Protein AF-A0A8I6YP40-F1 (afdb_monomer)

Nearest PDB structures (foldseek):
  6nrd-assembly1_4  TM=3.279E-01  e=6.387E+00  Homo sapiens
  6nr8-assembly1_4  TM=2.704E-01  e=5.628E+00  Homo sapiens

Foldseek 3Di:
DDDDDDDDPVVVVVVVVVVVVVVVVVVVVLVVVQVVQVVCCVPPVDQDWDWADDPDDDIRTDGVVHNVQSCCVVPPPDDPDDQHNVNSNVVSVVVVVVVVVVVVVVVVVVVLLVVLVVQLVVQCVVVVHPDSLPRDPVSHDPSSVVVSVVVVVVVVVVVVVVVVVVVVVPDDPPDD

Organism: Hordeum vulgare subsp. vulgare (NCBI:txid112509)

Mean predicted aligned error: 12.98 Å

pLDDT: mean 82.66, std 13.11, range [35.47, 97.69]

Sequence (176 aa):
MATARGTGPGRQDEDIRQSRLLTRRINYRRDKLLHDAWEVSELFAPHLAILAFPAAGNPVLFGSPTLHSVLRSFLAGADDGTETAAEAAARVAAMRREAGWFEALVSQEQARLHAVACKVKAAQEEQGREHWWEVDVDALGEAELPEFATALDALRADVLRRLAMLAEARKPPRRQ

Secondary structure (DSSP, 8-state):
--------HHHHHHHHHHHHHHHHHHHHHHHHHHHHHHHHHHHH---EEEEE--SSSPPEEEEETTHHHHHHHHHS---TTS--HHHHHHHHHHHHHHHHHHHHHHHHHHHHHHHHHHHHHHHHHHTT-SSGGGS-GGGS-TTTHHHHHHHHHHHHHHHHHHHHHHHHHTSPP---

Radius of gyration: 30.87 Å; Cα contacts (8 Å, |Δi|>4): 101; chains: 1; bounding box: 89×56×71 Å

Solvent-accessible surface area (backbone atoms only — not comparable to full-atom values): 10256 Å² total; per-residue (Å²): 138,85,81,80,81,73,86,57,74,68,59,58,55,48,52,53,50,51,52,53,52,52,53,53,50,51,51,54,51,49,56,49,50,53,49,54,50,48,53,49,36,71,76,65,67,45,77,40,67,46,80,44,76,54,98,72,75,74,68,47,80,43,32,32,67,34,41,66,28,32,51,41,62,72,72,39,79,86,60,94,88,62,77,40,40,66,55,46,35,53,53,51,54,49,52,52,51,54,50,50,50,52,50,50,53,52,50,52,50,50,52,52,53,48,52,43,51,51,50,47,49,50,46,12,62,76,68,71,45,95,43,70,89,70,44,63,68,88,77,48,54,84,85,38,47,66,58,52,51,52,52,51,52,50,51,51,52,52,52,52,54,52,52,51,52,54,54,58,72,67,53,74,82,80,84,126

Structure (mmCIF, N/CA/C/O backbone):
data_AF-A0A8I6YP40-F1
#
_entry.id   AF-A0A8I6YP40-F1
#
loop_
_atom_site.group_PDB
_atom_site.id
_atom_site.type_symbol
_atom_site.label_atom_id
_atom_site.label_alt_id
_atom_site.label_comp_id
_atom_site.label_asym_id
_atom_site.label_entity_id
_atom_site.label_seq_id
_atom_site.pdbx_PDB_ins_code
_atom_site.Cartn_x
_atom_site.Cartn_y
_atom_site.Cartn_z
_atom_site.occupancy
_atom_site.B_iso_or_equiv
_atom_site.auth_seq_id
_atom_site.auth_comp_id
_atom_site.auth_asym_id
_atom_site.auth_atom_id
_atom_site.pdbx_PDB_model_num
ATOM 1 N N . MET A 1 1 ? 66.412 -29.262 -12.616 1.00 35.47 1 MET A N 1
ATOM 2 C CA . MET A 1 1 ? 65.138 -29.319 -11.869 1.00 35.47 1 MET A CA 1
ATOM 3 C C . MET A 1 1 ? 64.675 -27.898 -11.594 1.00 35.47 1 MET A C 1
ATOM 5 O O . MET A 1 1 ? 65.261 -27.238 -10.749 1.00 35.47 1 MET A O 1
ATOM 9 N N . ALA A 1 2 ? 63.710 -27.398 -12.367 1.00 39.16 2 ALA A N 1
ATOM 10 C CA . ALA A 1 2 ? 63.139 -26.065 -12.186 1.00 39.16 2 ALA A CA 1
ATOM 11 C C . ALA A 1 2 ? 61.909 -26.182 -11.278 1.00 39.16 2 ALA A C 1
ATOM 13 O O . ALA A 1 2 ? 60.929 -26.824 -11.648 1.00 39.16 2 ALA A O 1
ATOM 14 N N . THR A 1 3 ? 61.977 -25.623 -10.072 1.00 40.59 3 THR A N 1
ATOM 15 C CA . THR A 1 3 ? 60.846 -25.592 -9.145 1.00 40.59 3 THR A CA 1
ATOM 16 C C . THR A 1 3 ? 59.873 -24.493 -9.562 1.00 40.59 3 THR A C 1
ATOM 18 O O . THR A 1 3 ? 60.234 -23.326 -9.729 1.00 40.59 3 THR A O 1
ATOM 21 N N . ALA A 1 4 ? 58.621 -24.898 -9.771 1.00 49.91 4 ALA A N 1
ATOM 22 C CA . ALA A 1 4 ? 57.507 -24.016 -10.069 1.00 49.91 4 ALA A CA 1
ATOM 23 C C . ALA A 1 4 ? 57.326 -23.002 -8.928 1.00 49.91 4 ALA A C 1
ATOM 25 O O . ALA A 1 4 ? 57.117 -23.379 -7.774 1.00 49.91 4 ALA A O 1
ATOM 26 N N . ARG A 1 5 ? 57.401 -21.705 -9.250 1.00 46.81 5 ARG A N 1
ATOM 27 C CA . ARG A 1 5 ? 56.987 -20.636 -8.334 1.00 46.81 5 ARG A CA 1
ATOM 28 C C . ARG A 1 5 ? 55.473 -20.718 -8.182 1.00 46.81 5 ARG A C 1
ATOM 30 O O . ARG A 1 5 ? 54.743 -20.334 -9.091 1.00 46.81 5 ARG A O 1
ATOM 37 N N . GLY A 1 6 ? 55.021 -21.240 -7.046 1.00 49.25 6 GLY A N 1
ATOM 38 C CA . GLY A 1 6 ? 53.614 -21.232 -6.670 1.00 49.25 6 GLY A CA 1
ATOM 39 C C . GLY A 1 6 ? 53.075 -19.802 -6.641 1.00 49.25 6 GLY A C 1
ATOM 40 O O . GLY A 1 6 ? 53.652 -18.916 -6.009 1.00 49.25 6 GLY A O 1
ATOM 41 N N . THR A 1 7 ? 51.970 -19.578 -7.344 1.00 55.41 7 THR A N 1
ATOM 42 C CA . THR A 1 7 ? 51.108 -18.406 -7.185 1.00 55.41 7 THR A CA 1
ATOM 43 C C . THR A 1 7 ? 50.660 -18.320 -5.729 1.00 55.41 7 THR A C 1
ATOM 45 O O . THR A 1 7 ? 49.934 -19.188 -5.252 1.00 55.41 7 THR A O 1
ATOM 48 N N . GLY A 1 8 ? 51.147 -17.308 -5.010 1.00 51.75 8 GLY A N 1
ATOM 49 C CA . GLY A 1 8 ? 50.865 -17.134 -3.588 1.00 51.75 8 GLY A CA 1
ATOM 50 C C . GLY A 1 8 ? 49.395 -16.770 -3.300 1.00 51.75 8 GLY A C 1
ATOM 51 O O . GLY A 1 8 ? 48.765 -16.113 -4.134 1.00 51.75 8 GLY A O 1
ATOM 52 N N . PRO A 1 9 ? 48.873 -17.113 -2.104 1.00 58.81 9 PRO A N 1
ATOM 53 C CA . PRO A 1 9 ? 47.491 -16.841 -1.677 1.00 58.81 9 PRO A CA 1
ATOM 54 C C . PRO A 1 9 ? 47.059 -15.372 -1.818 1.00 58.81 9 PRO A C 1
ATOM 56 O O . PRO A 1 9 ? 45.920 -15.082 -2.168 1.00 58.81 9 PRO A O 1
ATOM 59 N N . GLY A 1 10 ? 47.992 -14.430 -1.631 1.00 60.75 10 GLY A N 1
ATOM 60 C CA . GLY A 1 10 ? 47.699 -12.994 -1.670 1.00 60.75 10 GLY A CA 1
ATOM 61 C C . GLY A 1 10 ? 47.242 -12.460 -3.032 1.00 60.75 10 GLY A C 1
ATOM 62 O O . GLY A 1 10 ? 46.496 -11.487 -3.071 1.00 60.75 10 GLY A O 1
ATOM 63 N N . ARG A 1 11 ? 47.626 -13.103 -4.146 1.00 61.78 11 ARG A N 1
ATOM 64 C CA . ARG A 1 11 ? 47.222 -12.661 -5.494 1.00 61.78 11 ARG A CA 1
ATOM 65 C C . ARG A 1 11 ? 45.761 -13.005 -5.792 1.00 61.78 11 ARG A C 1
ATOM 67 O O . ARG A 1 11 ? 45.049 -12.190 -6.361 1.00 61.78 11 ARG A O 1
ATOM 74 N N . GLN A 1 12 ? 45.303 -14.174 -5.340 1.00 64.44 12 GLN A N 1
ATOM 75 C CA . GLN A 1 12 ? 43.903 -14.584 -5.484 1.00 64.44 12 GLN A CA 1
ATOM 76 C C . GLN A 1 12 ? 42.971 -13.721 -4.626 1.00 64.44 12 GLN A C 1
ATOM 78 O O . GLN A 1 12 ? 41.921 -13.299 -5.104 1.00 64.44 12 GLN A O 1
ATOM 83 N N . ASP A 1 13 ? 43.368 -13.384 -3.396 1.00 70.19 13 ASP A N 1
ATOM 84 C CA . ASP A 1 13 ? 42.577 -12.497 -2.534 1.00 70.19 13 ASP A CA 1
ATOM 85 C C . ASP A 1 13 ? 42.445 -11.079 -3.108 1.00 70.19 13 ASP A C 1
ATOM 87 O O . ASP A 1 13 ? 41.409 -10.427 -2.952 1.00 70.19 13 ASP A O 1
ATOM 91 N N . GLU A 1 14 ? 43.482 -10.588 -3.784 1.00 72.38 14 GLU A N 1
ATOM 92 C CA . GLU A 1 14 ? 43.476 -9.277 -4.425 1.00 72.38 14 GLU A CA 1
ATOM 93 C C . GLU A 1 14 ? 42.611 -9.255 -5.689 1.00 72.38 14 GLU A C 1
ATOM 95 O O . GLU A 1 14 ? 41.791 -8.347 -5.834 1.00 72.38 14 GLU A O 1
ATOM 100 N N . ASP A 1 15 ? 42.675 -10.299 -6.518 1.00 76.31 15 ASP A N 1
ATOM 101 C CA . ASP A 1 15 ? 41.792 -10.471 -7.678 1.00 76.31 15 ASP A CA 1
ATOM 102 C C . ASP A 1 15 ? 40.314 -10.593 -7.250 1.00 76.31 15 ASP A C 1
ATOM 104 O O . ASP A 1 15 ? 39.427 -9.973 -7.847 1.00 76.31 15 ASP A O 1
ATOM 108 N N . ILE A 1 16 ? 40.025 -11.313 -6.156 1.00 73.88 16 ILE A N 1
ATOM 109 C CA . ILE A 1 16 ? 38.671 -11.412 -5.580 1.00 73.88 16 ILE A CA 1
ATOM 110 C C . ILE A 1 16 ? 38.190 -10.041 -5.085 1.00 73.88 16 ILE A C 1
ATOM 112 O O . ILE A 1 16 ? 37.035 -9.663 -5.320 1.00 73.88 16 ILE A O 1
ATOM 116 N N . ARG A 1 17 ? 39.053 -9.267 -4.413 1.00 76.88 17 ARG A N 1
ATOM 117 C CA . ARG A 1 17 ? 38.723 -7.898 -3.984 1.00 76.88 17 ARG A CA 1
ATOM 118 C C . ARG A 1 17 ? 38.462 -6.984 -5.182 1.00 76.88 17 ARG A C 1
ATOM 120 O O . ARG A 1 17 ? 37.443 -6.293 -5.190 1.00 76.88 17 ARG A O 1
ATOM 127 N N . GLN A 1 18 ? 39.316 -7.010 -6.203 1.00 79.50 18 GLN A N 1
ATOM 128 C CA . GLN A 1 18 ? 39.166 -6.193 -7.411 1.00 79.50 18 GLN A CA 1
ATOM 129 C C . GLN A 1 18 ? 37.889 -6.539 -8.191 1.00 79.50 18 GLN A C 1
ATOM 131 O O . GLN A 1 18 ? 37.141 -5.635 -8.566 1.00 79.50 18 GLN A O 1
ATOM 136 N N . SER A 1 19 ? 37.569 -7.827 -8.341 1.00 78.75 19 SER A N 1
ATOM 137 C CA . SER A 1 19 ? 36.313 -8.296 -8.944 1.00 78.75 19 SER A CA 1
ATOM 138 C C . SER A 1 19 ? 35.079 -7.776 -8.193 1.00 78.75 19 SER A C 1
ATOM 140 O O . SER A 1 19 ? 34.136 -7.251 -8.797 1.00 78.75 19 SER A O 1
ATOM 142 N N . ARG A 1 20 ? 35.097 -7.828 -6.853 1.00 80.94 20 ARG A N 1
ATOM 143 C CA . ARG A 1 20 ? 34.002 -7.302 -6.019 1.00 80.94 20 ARG A CA 1
ATOM 144 C C . ARG A 1 20 ? 33.838 -5.790 -6.171 1.00 80.94 20 ARG A C 1
ATOM 146 O O . ARG A 1 20 ? 32.706 -5.310 -6.240 1.00 80.94 20 ARG A O 1
ATOM 153 N N . LEU A 1 21 ? 34.937 -5.038 -6.239 1.00 84.62 21 LEU A N 1
ATOM 154 C CA . LEU A 1 21 ? 34.907 -3.586 -6.449 1.00 84.62 21 LEU A CA 1
ATOM 155 C C . LEU A 1 21 ? 34.365 -3.221 -7.837 1.00 84.62 21 LEU A C 1
ATOM 157 O O . LEU A 1 21 ? 33.527 -2.324 -7.950 1.00 84.62 21 LEU A O 1
ATOM 161 N N . LEU A 1 22 ? 34.781 -3.946 -8.877 1.00 80.69 22 LEU A N 1
ATOM 162 C CA . LEU A 1 22 ? 34.286 -3.765 -10.241 1.00 80.69 22 LEU A CA 1
ATOM 163 C C . LEU A 1 22 ? 32.782 -4.054 -10.332 1.00 80.69 22 LEU A C 1
ATOM 165 O O . LEU A 1 22 ? 32.033 -3.238 -10.865 1.00 80.69 22 LEU A O 1
ATOM 169 N N . THR A 1 23 ? 32.322 -5.141 -9.709 1.00 80.75 23 THR A N 1
ATOM 170 C CA . THR A 1 23 ? 30.895 -5.497 -9.636 1.00 80.75 23 THR A CA 1
ATOM 171 C C . THR A 1 23 ? 30.076 -4.412 -8.932 1.00 80.75 23 THR A C 1
ATOM 173 O O . THR A 1 23 ? 29.044 -3.979 -9.443 1.00 80.75 23 THR A O 1
ATOM 176 N N . ARG A 1 24 ? 30.552 -3.899 -7.785 1.00 84.38 24 ARG A N 1
ATOM 177 C CA . ARG A 1 24 ? 29.885 -2.791 -7.075 1.00 84.38 24 ARG A CA 1
ATOM 178 C C . ARG A 1 24 ? 29.786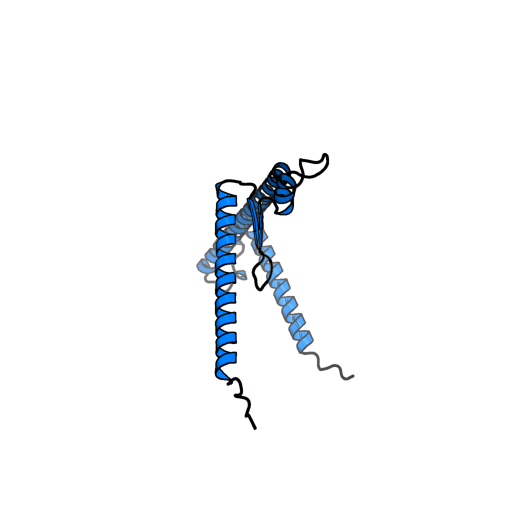 -1.537 -7.937 1.00 84.3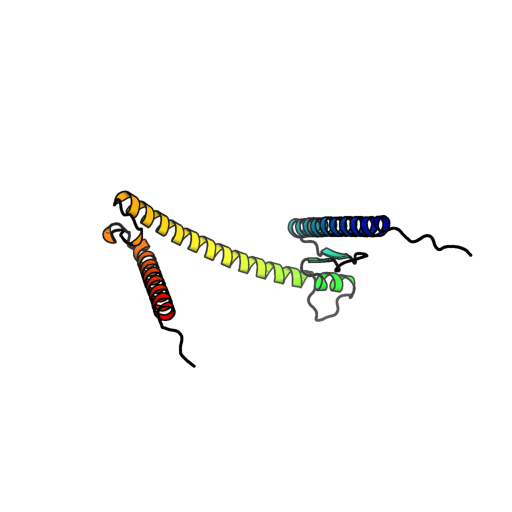8 24 ARG A C 1
ATOM 180 O O . ARG A 1 24 ? 28.742 -0.892 -7.954 1.00 84.38 24 ARG A O 1
ATOM 187 N N . ARG A 1 25 ? 30.853 -1.200 -8.666 1.00 85.75 25 ARG A N 1
ATOM 188 C CA . ARG A 1 25 ? 30.875 -0.026 -9.545 1.00 85.75 25 ARG A CA 1
ATOM 189 C C . ARG A 1 25 ? 29.905 -0.174 -10.716 1.00 85.75 25 ARG A C 1
ATOM 191 O O . ARG A 1 25 ? 29.219 0.794 -11.036 1.00 85.75 25 ARG A O 1
ATOM 198 N N . ILE A 1 26 ? 29.827 -1.358 -11.325 1.00 82.75 26 ILE A N 1
ATOM 199 C CA . ILE A 1 26 ? 28.859 -1.658 -12.390 1.00 82.75 26 ILE A CA 1
ATOM 200 C C . ILE A 1 26 ? 27.433 -1.486 -11.868 1.00 82.75 26 ILE A C 1
ATOM 202 O O . ILE A 1 26 ? 26.657 -0.764 -12.487 1.00 82.75 26 ILE A O 1
ATOM 206 N N . ASN A 1 27 ? 27.113 -2.057 -10.704 1.00 83.06 27 ASN A N 1
ATOM 207 C CA . ASN A 1 27 ? 25.778 -1.940 -10.112 1.00 83.06 27 ASN A CA 1
ATOM 208 C C . ASN A 1 27 ? 25.417 -0.485 -9.792 1.00 83.06 27 ASN A C 1
ATOM 210 O O . ASN A 1 27 ? 24.361 -0.021 -10.200 1.00 83.06 27 ASN A O 1
ATOM 214 N N . TYR A 1 28 ? 26.325 0.272 -9.168 1.00 86.94 28 TYR A N 1
ATOM 215 C CA . TYR A 1 28 ? 26.099 1.694 -8.893 1.00 86.94 28 TYR A CA 1
ATOM 216 C C . TYR A 1 28 ? 25.827 2.498 -10.175 1.00 86.94 28 TYR A C 1
ATOM 218 O O . TYR A 1 28 ? 24.917 3.324 -10.220 1.00 86.94 28 TYR A O 1
ATOM 226 N N . ARG A 1 29 ? 26.606 2.261 -11.240 1.00 85.00 29 ARG A N 1
ATOM 227 C CA . ARG A 1 29 ? 26.429 2.965 -12.520 1.00 85.00 29 ARG A CA 1
ATOM 228 C C . ARG A 1 29 ? 25.159 2.534 -13.244 1.00 85.00 29 ARG A C 1
ATOM 230 O O . ARG A 1 29 ? 24.531 3.388 -13.856 1.00 85.00 29 ARG A O 1
ATOM 237 N N . ARG A 1 30 ? 24.776 1.259 -13.151 1.00 85.06 30 ARG A N 1
ATOM 238 C CA . ARG A 1 30 ? 23.490 0.752 -13.641 1.00 85.06 30 ARG A CA 1
ATOM 239 C C . ARG A 1 30 ? 22.338 1.468 -12.951 1.00 85.06 30 ARG A C 1
ATOM 241 O O . ARG A 1 30 ? 21.482 2.003 -13.639 1.00 85.06 30 ARG A O 1
ATOM 248 N N . ASP A 1 31 ? 22.325 1.474 -11.623 1.00 86.62 31 ASP A N 1
ATOM 249 C CA . ASP A 1 31 ? 21.207 2.019 -10.850 1.00 86.62 31 ASP A CA 1
ATOM 250 C C . ASP A 1 31 ? 21.064 3.523 -11.107 1.00 86.62 31 ASP A C 1
ATOM 252 O O . ASP A 1 31 ? 19.961 4.007 -11.346 1.00 86.62 31 ASP A O 1
ATOM 256 N N . LYS A 1 32 ? 22.193 4.242 -11.185 1.00 89.31 32 LYS A N 1
ATOM 257 C CA . LYS A 1 32 ? 22.198 5.653 -11.575 1.00 89.31 32 LYS A CA 1
ATOM 258 C C . LYS A 1 32 ? 21.688 5.872 -13.003 1.00 89.31 32 LYS A C 1
ATOM 260 O O . LYS A 1 32 ? 20.853 6.735 -13.211 1.00 89.31 32 LYS A O 1
ATOM 265 N N . LEU A 1 33 ? 22.149 5.083 -13.976 1.00 88.06 33 LEU A N 1
ATOM 266 C CA . LEU A 1 33 ? 21.693 5.198 -15.365 1.00 88.06 33 LEU A CA 1
ATOM 267 C C . LEU A 1 33 ? 20.188 4.930 -15.497 1.00 88.06 33 LEU A C 1
ATOM 269 O O . LEU A 1 33 ? 19.516 5.619 -16.253 1.00 88.06 33 LEU A O 1
ATOM 273 N N . LEU A 1 34 ? 19.665 3.936 -14.775 1.00 87.62 34 LEU A N 1
ATOM 274 C CA . LEU A 1 34 ? 18.233 3.635 -14.750 1.00 87.62 34 LEU A CA 1
ATOM 275 C C . LEU A 1 34 ? 17.428 4.781 -14.139 1.00 87.62 34 LEU A C 1
ATOM 277 O O . LEU A 1 34 ? 16.357 5.101 -14.643 1.00 87.62 34 LEU A O 1
ATOM 281 N N . HIS A 1 35 ? 17.949 5.397 -13.081 1.00 89.12 35 HIS A N 1
ATOM 282 C CA . HIS A 1 35 ? 17.324 6.557 -12.466 1.00 89.12 35 HIS A CA 1
ATOM 283 C C . HIS A 1 35 ? 17.309 7.760 -13.414 1.00 89.12 35 HIS A C 1
ATOM 285 O O . HIS A 1 35 ? 16.234 8.285 -13.684 1.00 89.12 35 HIS A O 1
ATOM 291 N N . ASP A 1 36 ? 18.454 8.117 -14.003 1.00 88.62 36 ASP A N 1
ATOM 292 C CA . ASP A 1 36 ? 18.554 9.212 -14.975 1.00 88.62 36 ASP A CA 1
ATOM 293 C C . ASP A 1 36 ? 17.609 8.963 -16.176 1.00 88.62 36 ASP A C 1
ATOM 295 O O . ASP A 1 36 ? 16.904 9.859 -16.635 1.00 88.62 36 ASP A O 1
ATOM 299 N N . ALA A 1 37 ? 17.541 7.721 -16.674 1.00 87.00 37 ALA A N 1
ATOM 300 C CA . ALA A 1 37 ? 16.647 7.329 -17.765 1.00 87.00 37 ALA A CA 1
ATOM 301 C C . ALA A 1 37 ? 15.164 7.433 -17.393 1.00 87.00 37 ALA A C 1
ATOM 303 O O . ALA A 1 37 ? 14.340 7.820 -18.224 1.00 87.00 37 ALA A O 1
ATOM 304 N N . TRP A 1 38 ? 14.823 7.088 -16.152 1.00 86.38 38 TRP A N 1
ATOM 305 C CA . TRP A 1 38 ? 13.479 7.244 -15.619 1.00 86.38 38 TRP A CA 1
ATOM 306 C C . TRP A 1 38 ? 13.103 8.724 -15.475 1.00 86.38 38 TRP A C 1
ATOM 308 O O . TRP A 1 38 ? 12.039 9.109 -15.949 1.00 86.38 38 TRP A O 1
ATOM 318 N N . GLU A 1 39 ? 13.986 9.565 -14.929 1.00 87.38 39 GLU A N 1
ATOM 319 C CA . GLU A 1 39 ? 13.757 11.014 -14.827 1.00 87.38 39 GLU A CA 1
ATOM 320 C C . GLU A 1 39 ? 13.550 11.647 -16.207 1.00 87.38 39 GLU A C 1
ATOM 322 O O . GLU A 1 39 ? 12.584 12.376 -16.426 1.00 87.38 39 GLU A O 1
ATOM 327 N N . VAL A 1 40 ? 14.411 11.319 -17.174 1.00 84.81 40 VAL A N 1
ATOM 328 C CA . VAL A 1 40 ? 14.272 11.790 -18.559 1.00 84.81 40 VAL A CA 1
ATOM 329 C C . VAL A 1 40 ? 12.967 11.295 -19.184 1.00 84.81 40 VAL A C 1
ATOM 331 O O . VAL A 1 40 ? 12.287 12.059 -19.872 1.00 84.81 40 VAL A O 1
ATOM 334 N N . SER A 1 41 ? 12.594 10.036 -18.936 1.00 82.56 41 SER A N 1
ATOM 335 C CA . SER A 1 41 ? 11.325 9.482 -19.402 1.00 82.56 41 SER A CA 1
ATOM 336 C C . SER A 1 41 ? 10.119 10.241 -18.846 1.00 82.56 41 SER A C 1
ATOM 338 O O . SER A 1 41 ? 9.143 10.422 -19.569 1.00 82.56 41 SER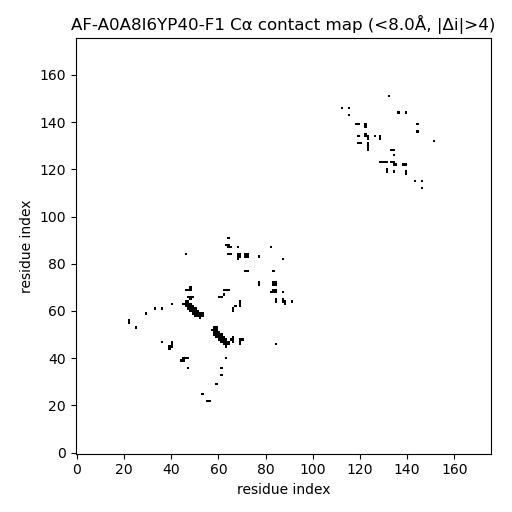 A O 1
ATOM 340 N N . GLU A 1 42 ? 10.152 10.623 -17.572 1.00 80.25 42 GLU A N 1
ATOM 341 C CA . GLU A 1 42 ? 9.031 11.286 -16.905 1.00 80.25 42 GLU A CA 1
ATOM 342 C C . GLU A 1 42 ? 8.925 12.761 -17.320 1.00 80.25 42 GLU A C 1
ATOM 344 O O . GLU A 1 42 ? 7.829 13.261 -17.555 1.00 80.25 42 GLU A O 1
ATOM 349 N N . LEU A 1 43 ? 10.063 13.446 -17.480 1.00 79.12 43 LEU A N 1
ATOM 350 C CA . LEU A 1 43 ? 10.110 14.873 -17.814 1.00 79.12 43 LEU A CA 1
ATOM 351 C C . LEU A 1 43 ? 9.786 15.176 -19.281 1.00 79.12 43 LEU A C 1
ATOM 353 O O . LEU A 1 43 ? 9.189 16.210 -19.571 1.00 79.12 43 LEU A O 1
ATOM 357 N N . PHE A 1 44 ? 10.198 14.310 -20.210 1.00 68.56 44 PHE A N 1
ATOM 358 C CA . PHE A 1 44 ? 10.155 14.621 -21.645 1.00 68.56 44 PHE A CA 1
ATOM 359 C C . PHE A 1 44 ? 9.250 13.687 -22.465 1.00 68.56 44 PHE A C 1
ATOM 361 O O . PHE A 1 44 ? 9.176 13.838 -23.683 1.00 68.56 44 PHE A O 1
ATOM 368 N N . ALA A 1 45 ? 8.614 12.693 -21.832 1.00 63.78 45 ALA A N 1
ATOM 369 C CA . ALA A 1 45 ? 7.869 11.615 -22.494 1.00 63.78 45 ALA A CA 1
ATOM 370 C C . ALA A 1 45 ? 8.573 10.935 -23.706 1.00 63.78 45 ALA A C 1
ATOM 372 O O . ALA A 1 45 ? 7.891 10.563 -24.666 1.00 63.78 45 ALA A O 1
ATOM 373 N N . PRO A 1 46 ? 9.912 10.751 -23.735 1.00 67.12 46 PRO A N 1
ATOM 374 C CA . PRO A 1 46 ? 10.569 10.125 -24.867 1.00 67.12 46 PRO A CA 1
ATOM 375 C C . PRO A 1 46 ? 10.248 8.634 -24.932 1.00 67.12 46 PRO A C 1
ATOM 377 O O . PRO A 1 46 ? 10.238 7.924 -23.925 1.00 67.12 46 PRO A O 1
ATOM 380 N N . HIS A 1 47 ? 10.099 8.142 -26.159 1.00 78.69 47 HIS A N 1
ATOM 381 C CA . HIS A 1 47 ? 10.272 6.730 -26.475 1.00 78.69 47 HIS A CA 1
ATOM 382 C C . HIS A 1 47 ? 11.742 6.351 -26.246 1.00 78.69 47 HIS A C 1
ATOM 384 O O . HIS A 1 47 ? 12.570 6.444 -27.150 1.00 78.69 47 HIS A O 1
ATOM 390 N N . LEU A 1 48 ? 12.085 5.998 -25.008 1.00 82.44 48 LEU A N 1
ATOM 391 C CA . LEU A 1 48 ? 13.453 5.721 -24.577 1.00 82.44 48 LEU A CA 1
ATOM 392 C C . LEU A 1 48 ? 13.634 4.223 -24.361 1.00 82.44 48 LEU A C 1
ATOM 394 O O . LEU A 1 48 ? 12.825 3.597 -23.685 1.00 82.44 48 LEU A O 1
ATOM 398 N N . ALA A 1 49 ? 14.722 3.657 -24.878 1.00 85.69 49 ALA A N 1
ATOM 399 C CA . ALA A 1 49 ? 15.141 2.292 -24.591 1.00 85.69 49 ALA A CA 1
ATOM 400 C C . ALA A 1 49 ? 16.628 2.261 -24.234 1.00 85.69 49 ALA A C 1
ATOM 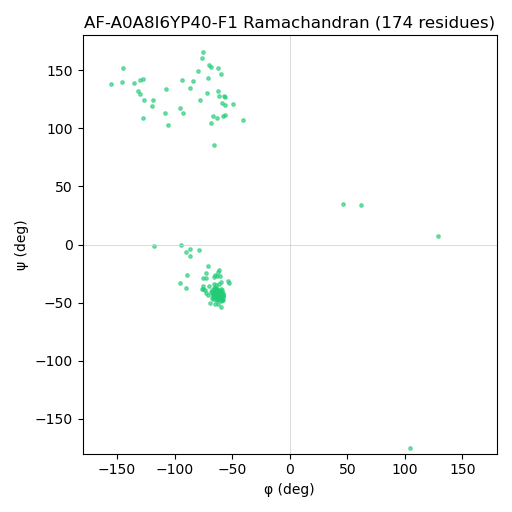402 O O . ALA A 1 49 ? 17.455 2.825 -24.948 1.00 85.69 49 ALA A O 1
ATOM 403 N N . ILE A 1 50 ? 16.970 1.570 -23.147 1.00 86.62 50 ILE A N 1
ATOM 404 C CA . ILE A 1 50 ? 18.349 1.249 -22.778 1.00 86.62 50 ILE A CA 1
ATOM 405 C C . ILE A 1 50 ? 18.488 -0.266 -22.744 1.00 86.62 50 ILE A C 1
ATOM 407 O O . ILE A 1 50 ? 17.769 -0.962 -22.025 1.00 86.62 50 ILE A O 1
ATOM 411 N N . LEU A 1 51 ? 19.452 -0.754 -23.517 1.00 86.06 51 LEU A N 1
ATOM 412 C CA . LEU A 1 51 ? 19.874 -2.142 -23.561 1.00 86.06 51 LEU A CA 1
ATOM 413 C C . LEU A 1 51 ? 21.387 -2.167 -23.349 1.00 86.06 51 LEU A C 1
ATOM 415 O O . LEU A 1 51 ? 22.141 -1.743 -24.223 1.00 86.06 51 LEU A O 1
ATOM 419 N N . ALA A 1 52 ? 21.838 -2.634 -22.187 1.00 84.06 52 ALA A N 1
ATOM 420 C CA . ALA A 1 52 ? 23.263 -2.752 -21.894 1.00 84.06 52 ALA A CA 1
ATOM 421 C C . ALA A 1 52 ? 23.599 -4.143 -21.355 1.00 84.06 52 ALA A C 1
ATOM 423 O O . ALA A 1 52 ? 22.984 -4.621 -20.404 1.00 84.06 52 ALA A O 1
ATOM 424 N N . PHE A 1 53 ? 24.614 -4.774 -21.942 1.00 82.75 53 PHE A N 1
ATOM 425 C CA . PHE A 1 53 ? 25.134 -6.070 -21.515 1.00 82.75 53 PHE A CA 1
ATOM 426 C C . PHE A 1 53 ? 26.474 -5.854 -20.801 1.00 82.75 53 PHE A C 1
ATOM 428 O O . PHE A 1 53 ? 27.473 -5.570 -21.467 1.00 82.75 53 PHE A O 1
ATOM 435 N N . PRO A 1 54 ? 26.526 -5.911 -19.458 1.00 78.06 54 PRO A N 1
ATOM 436 C CA . PRO A 1 54 ? 27.787 -5.769 -18.745 1.00 78.06 54 PRO A CA 1
ATOM 437 C C . PRO A 1 54 ? 28.675 -7.003 -18.962 1.00 78.06 54 PRO A C 1
ATOM 439 O O . PRO A 1 54 ? 28.183 -8.107 -19.178 1.00 78.06 54 PRO A O 1
ATOM 442 N N . ALA A 1 55 ? 29.996 -6.831 -18.841 1.00 74.19 55 ALA A N 1
ATOM 443 C CA . ALA A 1 55 ? 30.966 -7.928 -18.972 1.00 74.19 55 ALA A CA 1
ATOM 444 C C . ALA A 1 55 ? 30.784 -9.042 -17.917 1.00 74.19 55 ALA A C 1
ATOM 446 O O . ALA A 1 55 ? 31.222 -10.170 -18.121 1.00 74.19 55 ALA A O 1
ATOM 447 N N . ALA A 1 56 ? 30.142 -8.722 -16.792 1.00 69.62 56 ALA A N 1
ATOM 448 C CA . ALA A 1 56 ? 29.693 -9.669 -15.782 1.00 69.62 56 ALA A CA 1
ATOM 449 C C . ALA A 1 56 ? 28.380 -9.164 -15.161 1.00 69.62 56 ALA A C 1
ATOM 451 O O . ALA A 1 56 ? 28.245 -7.968 -14.892 1.00 69.62 56 ALA A O 1
ATOM 452 N N . GLY A 1 57 ? 27.435 -10.072 -14.906 1.00 70.75 57 GLY A N 1
ATOM 453 C CA . GLY A 1 57 ? 26.117 -9.762 -14.339 1.00 70.75 57 GLY A CA 1
ATOM 454 C C . GLY A 1 57 ? 24.978 -9.793 -15.363 1.00 70.75 57 GLY A C 1
ATOM 455 O O . GLY A 1 57 ? 25.165 -10.173 -16.516 1.00 70.75 57 GLY A O 1
ATOM 456 N N . ASN A 1 58 ? 23.778 -9.418 -14.917 1.00 78.38 58 ASN A N 1
ATOM 457 C CA . ASN A 1 58 ? 22.571 -9.450 -15.746 1.00 78.38 58 ASN A CA 1
ATOM 458 C C . ASN A 1 58 ? 22.494 -8.235 -16.686 1.00 78.38 58 ASN A C 1
ATOM 460 O O . ASN A 1 58 ? 22.955 -7.151 -16.311 1.00 78.38 58 ASN A O 1
ATOM 464 N N . PRO A 1 59 ? 21.875 -8.385 -17.872 1.00 81.00 59 PRO A N 1
ATOM 465 C CA . PRO A 1 59 ? 21.619 -7.263 -18.761 1.00 81.00 59 PRO A CA 1
ATOM 466 C C . PRO A 1 59 ? 20.743 -6.208 -18.086 1.00 81.00 59 PRO A C 1
ATOM 468 O O . PRO A 1 59 ? 19.862 -6.507 -17.278 1.00 81.00 59 PRO A O 1
ATOM 471 N N . VAL A 1 60 ? 20.994 -4.959 -18.450 1.00 82.12 60 VAL A N 1
ATOM 472 C CA . VAL A 1 60 ? 20.209 -3.801 -18.043 1.00 82.12 60 VAL A CA 1
ATOM 473 C C . VAL A 1 60 ? 19.209 -3.524 -19.149 1.00 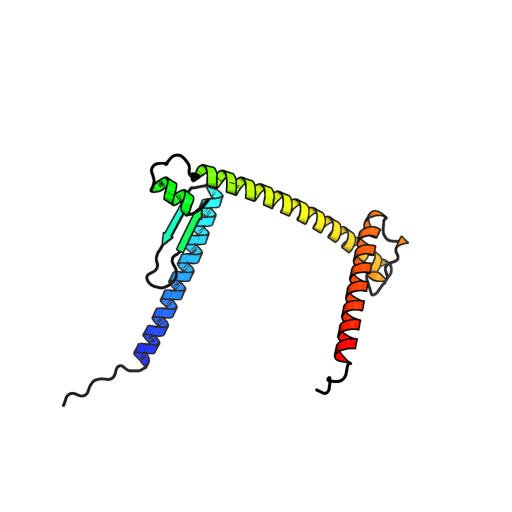82.12 60 VAL A C 1
ATOM 475 O O . VAL A 1 60 ? 19.602 -3.240 -20.282 1.00 82.12 60 VAL A O 1
ATOM 478 N N . LEU A 1 61 ? 17.930 -3.634 -18.804 1.00 86.81 61 LEU A N 1
ATOM 479 C CA . LEU A 1 61 ? 16.801 -3.426 -19.697 1.00 86.81 61 LEU A CA 1
ATOM 480 C C . LEU A 1 61 ? 15.956 -2.290 -19.135 1.00 86.81 61 LEU A C 1
ATOM 482 O O . LEU A 1 61 ? 15.436 -2.394 -18.026 1.00 86.81 61 LEU A O 1
ATOM 486 N N . PHE A 1 62 ? 15.808 -1.219 -19.899 1.00 85.25 62 PHE A N 1
ATOM 487 C CA . PHE A 1 62 ? 14.863 -0.151 -19.604 1.00 85.25 62 PHE A CA 1
ATOM 488 C C . PHE A 1 62 ? 14.135 0.217 -20.880 1.00 85.25 62 PHE A C 1
ATOM 490 O O . PHE A 1 62 ? 14.755 0.324 -21.937 1.00 85.25 62 PHE A O 1
ATOM 497 N N . GLY A 1 63 ? 12.835 0.452 -20.786 1.00 85.62 63 GLY A N 1
ATOM 498 C CA . GLY A 1 63 ? 12.120 1.052 -21.890 1.00 85.62 63 GLY A CA 1
ATOM 499 C C . GLY A 1 63 ? 10.870 1.767 -21.440 1.00 85.62 63 GLY A C 1
ATOM 500 O O . GLY A 1 63 ? 10.124 1.248 -20.614 1.00 85.62 63 GLY A O 1
ATOM 501 N N . SER A 1 64 ? 10.652 2.936 -22.021 1.00 83.50 64 SER A N 1
ATOM 502 C CA . SER A 1 64 ? 9.475 3.756 -21.814 1.00 83.50 64 SER A CA 1
ATOM 503 C C . SER A 1 64 ? 8.849 4.083 -23.166 1.00 83.50 64 SER A C 1
ATOM 505 O O . SER A 1 64 ? 9.549 4.588 -24.044 1.00 83.50 64 SER A O 1
ATOM 507 N N . PRO A 1 65 ? 7.563 3.771 -23.389 1.00 80.50 65 PRO A N 1
ATOM 508 C CA . PRO A 1 65 ? 6.625 3.162 -22.437 1.00 80.50 65 PRO A CA 1
ATOM 509 C C . PRO A 1 65 ? 6.891 1.673 -22.155 1.00 80.50 65 PRO A C 1
ATOM 511 O O . PRO A 1 65 ? 6.625 1.210 -21.051 1.00 80.50 65 PRO A O 1
ATOM 514 N N . THR A 1 66 ? 7.452 0.925 -23.111 1.00 83.81 66 THR A N 1
ATOM 515 C CA . THR A 1 66 ? 8.013 -0.418 -22.884 1.00 83.81 66 THR A CA 1
ATOM 516 C C . THR A 1 66 ? 9.239 -0.621 -23.768 1.00 83.81 66 THR A C 1
ATOM 518 O O . THR A 1 66 ? 9.318 -0.059 -24.860 1.00 83.81 66 THR A O 1
ATOM 521 N N . LEU A 1 67 ? 10.192 -1.457 -23.343 1.00 85.19 67 LEU A N 1
ATOM 522 C CA . LEU A 1 67 ? 11.377 -1.762 -24.159 1.00 85.19 67 LEU A CA 1
ATOM 523 C C . LEU A 1 67 ? 10.979 -2.337 -25.523 1.00 85.19 67 LEU A C 1
ATOM 525 O O . LEU A 1 67 ? 11.515 -1.935 -26.551 1.00 85.19 67 LEU A O 1
ATOM 529 N N . HIS A 1 68 ? 10.008 -3.248 -25.528 1.00 83.00 68 HIS A N 1
ATOM 530 C CA . HIS A 1 68 ? 9.565 -3.941 -26.733 1.00 83.00 68 HIS A CA 1
ATOM 531 C C . HIS A 1 68 ? 8.906 -3.001 -27.744 1.00 83.00 68 HIS A C 1
ATOM 533 O O . HIS A 1 68 ? 9.234 -3.060 -28.926 1.00 83.00 68 HIS A O 1
ATOM 539 N N . SER A 1 69 ? 8.030 -2.098 -27.292 1.00 81.00 69 SER A N 1
ATOM 540 C CA . SER A 1 69 ? 7.362 -1.134 -28.177 1.00 81.00 69 SER A CA 1
ATOM 541 C C . SER A 1 69 ? 8.354 -0.147 -28.797 1.00 81.00 69 SER A C 1
ATOM 543 O O . SER A 1 69 ? 8.246 0.169 -29.980 1.00 81.00 69 SER A O 1
ATOM 545 N N . VAL A 1 70 ? 9.358 0.297 -28.028 1.00 83.50 70 VAL A N 1
ATOM 546 C CA . VAL A 1 70 ? 10.408 1.196 -28.531 1.00 83.50 70 VAL A CA 1
ATOM 547 C C . VAL A 1 70 ? 11.317 0.468 -29.524 1.00 83.50 70 VAL A C 1
ATOM 549 O O . VAL A 1 70 ? 11.490 0.942 -30.646 1.00 83.50 70 VAL A O 1
ATOM 552 N N . LEU A 1 71 ? 11.842 -0.712 -29.167 1.00 84.88 71 LEU A N 1
ATOM 553 C CA . LEU A 1 71 ? 12.700 -1.498 -30.061 1.00 84.88 71 LEU A CA 1
ATOM 554 C C . LEU A 1 71 ? 11.984 -1.871 -31.359 1.00 84.88 71 LEU A C 1
ATOM 556 O O . LEU A 1 71 ? 12.581 -1.786 -32.426 1.00 84.88 71 LEU A O 1
ATOM 560 N N . ARG A 1 72 ? 10.703 -2.241 -31.292 1.00 78.00 72 ARG A N 1
ATOM 561 C CA . ARG A 1 72 ? 9.911 -2.572 -32.478 1.00 78.00 72 ARG A CA 1
ATOM 562 C C . ARG A 1 72 ? 9.724 -1.365 -33.386 1.00 78.00 72 ARG A C 1
ATOM 564 O O . ARG A 1 72 ? 9.957 -1.503 -34.576 1.00 78.00 72 ARG A O 1
ATOM 571 N N . SER A 1 73 ? 9.385 -0.199 -32.832 1.00 74.38 73 SER A N 1
ATOM 572 C CA . SER A 1 73 ? 9.232 1.033 -33.621 1.00 74.38 73 SER A CA 1
ATOM 573 C C . SER A 1 73 ? 10.519 1.460 -34.338 1.00 74.38 73 SER A C 1
ATOM 575 O O . SER A 1 73 ? 10.458 2.102 -35.381 1.00 74.38 73 SER A O 1
ATOM 577 N N . PHE A 1 74 ? 11.680 1.089 -33.788 1.00 72.69 74 PHE A N 1
ATOM 578 C CA . PHE A 1 74 ? 12.986 1.403 -34.360 1.00 72.69 74 PHE A CA 1
ATOM 579 C C . PHE A 1 74 ? 13.498 0.336 -35.345 1.00 72.69 74 PHE A C 1
ATOM 581 O O . PHE A 1 74 ? 14.144 0.678 -36.331 1.00 72.69 74 PHE A O 1
ATOM 588 N N . LEU A 1 75 ? 13.246 -0.952 -35.078 1.00 74.38 75 LEU A N 1
ATOM 589 C CA . LEU A 1 75 ?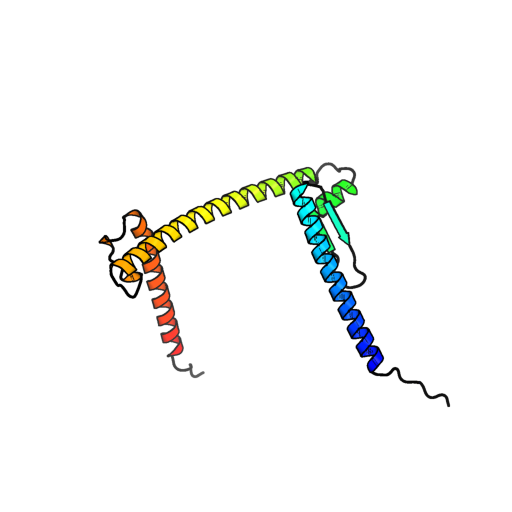 13.807 -2.079 -35.840 1.00 74.38 75 LEU A CA 1
ATOM 590 C C . LEU A 1 75 ? 12.885 -2.606 -36.943 1.00 74.38 75 LEU A C 1
ATOM 592 O O . LEU A 1 75 ? 13.374 -3.093 -37.960 1.00 74.38 75 LEU A O 1
ATOM 596 N N . ALA A 1 76 ? 11.571 -2.551 -36.739 1.00 62.50 76 ALA A N 1
ATOM 597 C CA . ALA A 1 76 ? 10.582 -2.971 -37.717 1.00 62.50 76 ALA A CA 1
ATOM 598 C C . ALA A 1 76 ? 9.914 -1.710 -38.261 1.00 62.50 76 ALA A C 1
ATOM 600 O O . ALA A 1 76 ? 9.217 -1.012 -37.525 1.00 62.50 76 ALA A O 1
ATOM 601 N N . GLY A 1 77 ? 10.129 -1.404 -39.544 1.00 57.91 77 GLY A N 1
ATOM 602 C CA . GLY A 1 77 ? 9.230 -0.487 -40.245 1.00 57.91 77 GLY A CA 1
ATOM 603 C C . GLY A 1 77 ? 7.804 -0.968 -39.985 1.00 57.91 77 GLY A C 1
ATOM 604 O O . GLY A 1 77 ? 7.541 -2.146 -40.203 1.00 57.91 77 GLY A O 1
ATOM 605 N N . ALA A 1 78 ? 6.982 -0.099 -39.390 1.00 58.34 78 ALA A N 1
ATOM 606 C CA . ALA A 1 78 ? 5.703 -0.432 -38.765 1.00 58.34 78 ALA A CA 1
ATOM 607 C C . ALA A 1 78 ? 4.904 -1.452 -39.593 1.00 58.34 78 ALA A C 1
ATOM 609 O O . ALA A 1 78 ? 4.406 -1.120 -40.664 1.00 58.34 78 ALA A O 1
ATOM 610 N N . ASP A 1 79 ? 4.836 -2.691 -39.107 1.00 58.31 79 ASP A N 1
ATOM 611 C CA . ASP A 1 79 ? 4.052 -3.752 -39.734 1.00 58.31 79 ASP A CA 1
ATOM 612 C C . ASP A 1 79 ? 2.610 -3.673 -39.208 1.00 58.31 79 ASP A C 1
ATOM 614 O O . ASP A 1 79 ? 2.391 -3.491 -37.999 1.00 58.31 79 ASP A O 1
ATOM 618 N N . ASP A 1 80 ? 1.637 -3.781 -40.113 1.00 57.16 80 ASP A N 1
ATOM 619 C CA . ASP A 1 80 ? 0.213 -3.588 -39.827 1.00 57.16 80 ASP A CA 1
ATOM 620 C C . ASP A 1 80 ? -0.300 -4.696 -38.893 1.00 57.16 80 ASP A C 1
ATOM 622 O O . ASP A 1 80 ? -0.424 -5.862 -39.270 1.00 57.16 80 ASP A O 1
ATOM 626 N N . GLY A 1 81 ? -0.612 -4.326 -37.647 1.00 60.09 81 GLY A N 1
ATOM 627 C CA . GLY A 1 81 ? -1.253 -5.214 -36.670 1.00 60.09 81 GLY A CA 1
ATOM 628 C C . GLY A 1 81 ? -0.581 -5.304 -35.302 1.00 60.09 81 GLY A C 1
ATOM 629 O O . GLY A 1 81 ? -0.995 -6.129 -34.486 1.00 60.09 81 GLY A O 1
ATOM 630 N N . THR A 1 82 ? 0.439 -4.488 -35.007 1.00 64.06 82 THR A N 1
ATOM 631 C CA . THR A 1 82 ? 1.106 -4.528 -33.696 1.00 64.06 82 THR A CA 1
ATOM 632 C C . THR A 1 82 ? 1.268 -3.172 -33.010 1.00 64.06 82 THR A C 1
ATOM 634 O O . THR A 1 82 ? 1.585 -2.184 -33.659 1.00 64.06 82 THR A O 1
ATOM 637 N N . GLU A 1 83 ? 1.090 -3.163 -31.676 1.00 71.31 83 GLU A N 1
ATOM 638 C CA . GLU A 1 83 ? 1.090 -1.948 -30.842 1.00 71.31 83 GLU A CA 1
ATOM 639 C C . GLU A 1 83 ? 2.389 -1.138 -31.005 1.00 71.31 83 GLU A C 1
ATOM 641 O O . GLU A 1 83 ? 3.496 -1.617 -30.722 1.00 71.31 83 GLU A O 1
ATOM 646 N N . THR A 1 84 ? 2.242 0.103 -31.453 1.00 78.75 84 THR A N 1
ATOM 647 C CA . THR A 1 84 ? 3.316 1.083 -31.628 1.00 78.75 84 THR A CA 1
ATOM 648 C C . THR A 1 84 ? 3.774 1.669 -30.288 1.00 78.75 84 THR A C 1
ATOM 650 O O . THR A 1 84 ? 3.099 1.566 -29.263 1.00 78.75 84 THR A O 1
ATOM 653 N N . ALA A 1 85 ? 4.928 2.347 -30.273 1.00 77.00 85 ALA A N 1
ATOM 654 C CA . ALA A 1 85 ? 5.390 3.064 -29.082 1.00 77.00 85 ALA A CA 1
ATOM 655 C C . ALA A 1 85 ? 4.398 4.151 -28.622 1.00 77.00 85 ALA A C 1
ATOM 657 O O . ALA A 1 85 ? 4.255 4.371 -27.422 1.00 77.00 85 ALA A O 1
ATOM 658 N N . ALA A 1 86 ? 3.672 4.782 -29.548 1.00 79.31 86 ALA A N 1
ATOM 659 C CA . ALA A 1 86 ? 2.645 5.769 -29.225 1.00 79.31 86 ALA A CA 1
ATOM 660 C C . ALA A 1 86 ? 1.402 5.125 -28.584 1.00 79.31 86 ALA A C 1
ATOM 662 O O . ALA A 1 86 ? 0.906 5.616 -27.571 1.00 79.31 86 ALA A O 1
ATOM 663 N N . GLU A 1 87 ? 0.931 3.998 -29.119 1.00 81.75 87 GLU A N 1
ATOM 664 C CA . GLU A 1 87 ? -0.211 3.259 -28.562 1.00 81.75 87 GLU A CA 1
ATOM 665 C C . GLU A 1 87 ? 0.115 2.677 -27.180 1.00 81.75 87 GLU A C 1
ATOM 667 O O . GLU A 1 87 ? -0.654 2.860 -26.233 1.00 81.75 87 GLU A O 1
ATOM 672 N N . ALA A 1 88 ? 1.310 2.099 -27.019 1.00 81.88 88 ALA A N 1
ATOM 673 C CA . ALA A 1 88 ? 1.799 1.639 -25.724 1.00 81.88 88 ALA A CA 1
ATOM 674 C C . ALA A 1 88 ? 1.894 2.791 -24.710 1.00 81.88 88 ALA A C 1
ATOM 676 O O . ALA A 1 88 ? 1.560 2.612 -23.537 1.00 81.88 88 ALA A O 1
ATOM 677 N N . ALA A 1 89 ? 2.303 3.988 -25.148 1.00 81.69 89 ALA A N 1
ATOM 678 C CA . ALA A 1 89 ? 2.355 5.169 -24.288 1.00 81.69 89 ALA A CA 1
ATOM 679 C C . ALA A 1 89 ? 0.951 5.600 -23.859 1.00 81.69 89 ALA A C 1
ATOM 681 O O . ALA A 1 89 ? 0.730 5.863 -22.676 1.00 81.69 89 ALA A O 1
ATOM 682 N N . ALA A 1 90 ? -0.012 5.610 -24.783 1.00 85.06 90 ALA A N 1
ATOM 683 C CA . ALA A 1 90 ? -1.401 5.938 -24.485 1.00 85.06 90 ALA A CA 1
ATOM 684 C C . ALA A 1 90 ? -2.023 4.952 -23.482 1.00 85.06 90 ALA A C 1
ATOM 686 O O . ALA A 1 90 ? -2.667 5.380 -22.520 1.00 85.06 90 ALA A O 1
ATOM 687 N N . ARG A 1 91 ? -1.777 3.646 -23.649 1.00 87.38 91 ARG A N 1
ATOM 688 C CA . ARG A 1 91 ? -2.247 2.601 -22.729 1.00 87.38 91 ARG A CA 1
ATOM 689 C C . ARG A 1 91 ? -1.632 2.735 -21.338 1.00 87.38 91 ARG A C 1
ATOM 691 O O . ARG A 1 91 ? -2.360 2.717 -20.347 1.00 87.38 91 ARG A O 1
ATOM 698 N N . VAL A 1 92 ? -0.312 2.914 -21.245 1.00 83.62 92 VAL A N 1
ATOM 699 C CA . VAL A 1 92 ? 0.371 3.134 -19.956 1.00 83.62 92 VAL A CA 1
ATOM 700 C C . VAL A 1 92 ? -0.136 4.415 -19.286 1.00 83.62 92 VAL A C 1
ATOM 702 O O . VAL A 1 92 ? -0.393 4.416 -18.084 1.00 83.62 92 VAL A O 1
ATOM 705 N N . ALA A 1 93 ? -0.354 5.490 -20.046 1.00 85.00 93 ALA A N 1
ATOM 706 C CA . ALA A 1 93 ? -0.904 6.736 -19.520 1.00 85.00 93 ALA A CA 1
ATOM 707 C C . ALA A 1 93 ? -2.355 6.593 -19.026 1.00 85.00 93 ALA A C 1
ATOM 709 O O . ALA A 1 93 ? -2.733 7.258 -18.062 1.00 85.00 93 ALA A O 1
ATOM 710 N N . ALA A 1 94 ? -3.176 5.756 -19.667 1.00 86.62 94 ALA A N 1
ATOM 711 C CA . ALA A 1 94 ? -4.524 5.441 -19.193 1.00 86.62 94 ALA A CA 1
ATOM 712 C C . ALA A 1 94 ? -4.479 4.658 -17.871 1.00 86.62 94 ALA A C 1
ATOM 714 O O . ALA A 1 94 ? -5.111 5.068 -16.901 1.00 86.62 94 ALA A O 1
ATOM 715 N N . MET A 1 95 ? -3.636 3.625 -17.788 1.00 86.88 95 MET A N 1
ATOM 716 C CA . MET A 1 95 ? -3.449 2.840 -16.562 1.00 86.88 95 MET A CA 1
ATOM 717 C C . MET A 1 95 ? -2.944 3.697 -15.392 1.00 86.88 95 MET A C 1
ATOM 719 O O . MET A 1 95 ? -3.428 3.560 -14.272 1.00 86.88 95 MET A O 1
ATOM 723 N N . ARG A 1 96 ? -2.003 4.622 -15.636 1.00 85.69 96 ARG A N 1
ATOM 724 C CA . ARG A 1 96 ? -1.533 5.571 -14.609 1.00 85.69 96 ARG A CA 1
ATOM 725 C C . ARG A 1 96 ? -2.661 6.470 -14.097 1.00 85.69 96 ARG A C 1
ATOM 727 O O . ARG A 1 96 ? -2.725 6.732 -12.902 1.00 85.69 96 ARG A O 1
ATOM 734 N N . ARG A 1 97 ? -3.553 6.931 -14.980 1.00 87.81 97 ARG A N 1
ATOM 735 C CA . ARG A 1 97 ? -4.720 7.740 -14.590 1.00 87.81 97 ARG A CA 1
ATOM 736 C C . ARG A 1 97 ? -5.695 6.950 -13.722 1.00 87.81 97 ARG A C 1
ATOM 738 O O . ARG A 1 97 ? -6.153 7.476 -12.714 1.00 87.81 97 ARG A O 1
ATOM 745 N N . GLU A 1 98 ? -5.976 5.701 -14.082 1.00 88.94 98 GLU A N 1
ATOM 746 C CA . GLU A 1 98 ? -6.813 4.812 -13.268 1.00 88.94 98 GLU A CA 1
ATOM 747 C C . GLU A 1 98 ? -6.185 4.553 -11.895 1.00 88.94 98 GLU A C 1
ATOM 749 O O . GLU A 1 98 ? -6.858 4.702 -10.877 1.00 88.94 98 GLU A O 1
ATOM 7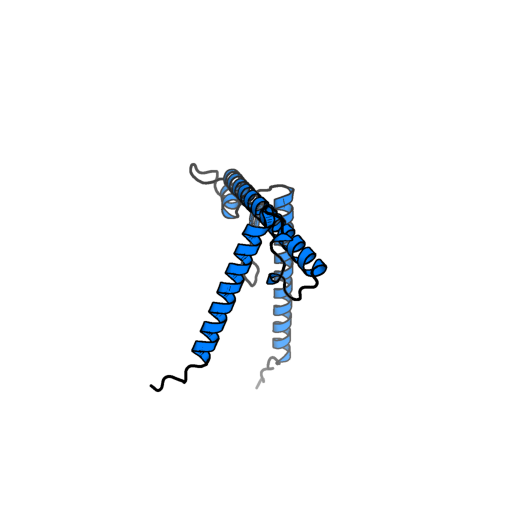54 N N . ALA A 1 99 ? -4.885 4.247 -11.847 1.00 89.88 99 ALA A N 1
ATOM 755 C CA . ALA A 1 99 ? -4.158 4.066 -10.592 1.00 89.88 99 ALA A CA 1
ATOM 756 C C . ALA A 1 99 ? -4.215 5.324 -9.713 1.00 89.88 99 ALA A C 1
ATOM 758 O O . ALA A 1 99 ? -4.569 5.228 -8.542 1.00 89.88 99 ALA A O 1
ATOM 759 N N . GLY A 1 100 ? -3.971 6.506 -10.289 1.00 89.44 100 GLY A N 1
ATOM 760 C CA . GLY A 1 100 ? -4.078 7.775 -9.568 1.00 89.44 100 GLY A CA 1
ATOM 761 C C . GLY A 1 100 ? -5.491 8.052 -9.040 1.00 89.44 100 GLY A C 1
ATOM 762 O O . GLY A 1 100 ? -5.646 8.604 -7.953 1.00 89.44 100 GLY A O 1
ATOM 763 N N . TRP A 1 101 ? -6.535 7.627 -9.760 1.00 88.31 101 TRP A N 1
ATOM 764 C CA . TRP A 1 101 ? -7.915 7.715 -9.274 1.00 88.31 101 TRP A CA 1
ATOM 765 C C . TRP A 1 101 ? -8.157 6.805 -8.061 1.00 88.31 101 TRP A C 1
ATOM 767 O O . TRP A 1 101 ? -8.723 7.2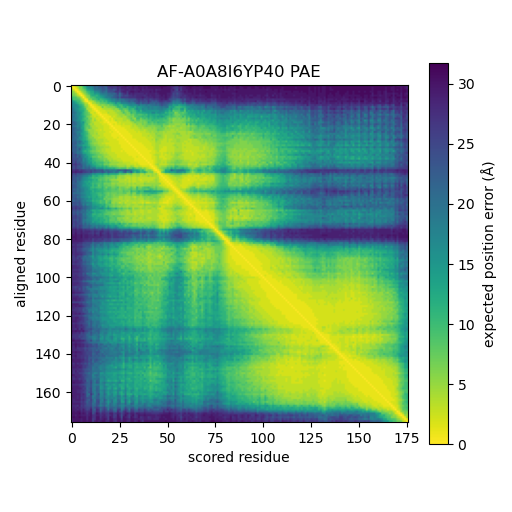55 -7.063 1.00 88.31 101 TRP A O 1
ATOM 777 N N . PHE A 1 102 ? -7.680 5.556 -8.101 1.00 87.94 102 PHE A N 1
ATOM 778 C CA . PHE A 1 102 ? -7.757 4.649 -6.952 1.00 87.94 102 PHE A CA 1
ATOM 779 C C . PHE A 1 102 ? -6.952 5.162 -5.755 1.00 87.94 102 PHE A C 1
ATOM 781 O O . PHE A 1 102 ? -7.448 5.127 -4.632 1.00 87.94 102 PHE A O 1
ATOM 788 N N . GLU A 1 103 ? -5.741 5.673 -5.975 1.00 90.25 103 GLU A N 1
ATOM 789 C CA . GLU A 1 103 ? -4.914 6.274 -4.923 1.00 90.25 103 GLU A CA 1
ATOM 790 C C . GLU A 1 103 ? -5.611 7.470 -4.271 1.00 90.25 103 GLU A C 1
ATOM 792 O O . GLU A 1 103 ? -5.600 7.590 -3.044 1.00 90.25 103 GLU A O 1
ATOM 797 N N . ALA A 1 104 ? -6.265 8.324 -5.062 1.00 92.56 104 ALA A N 1
ATOM 798 C CA . ALA A 1 104 ? -7.044 9.443 -4.544 1.00 92.56 104 ALA A CA 1
ATOM 799 C C . ALA A 1 104 ? -8.229 8.968 -3.689 1.00 92.56 104 ALA A C 1
ATOM 801 O O . ALA A 1 104 ? -8.441 9.497 -2.597 1.00 92.56 104 ALA A O 1
ATOM 802 N N . LEU A 1 105 ? -8.958 7.942 -4.141 1.00 92.94 105 LEU A N 1
ATOM 803 C CA . LEU A 1 105 ? -10.071 7.357 -3.389 1.00 92.94 105 LEU A CA 1
ATOM 804 C C . LEU A 1 105 ? -9.598 6.732 -2.068 1.00 92.94 105 LEU A C 1
ATOM 806 O O . LEU A 1 105 ? -10.186 6.975 -1.017 1.00 92.94 105 LEU A O 1
ATOM 810 N N . VAL A 1 106 ? -8.499 5.975 -2.103 1.00 95.12 106 VAL A N 1
ATOM 811 C CA . VAL A 1 106 ? -7.884 5.384 -0.907 1.00 95.12 106 VAL A CA 1
ATOM 812 C C . VAL A 1 106 ? -7.404 6.472 0.050 1.00 95.12 106 VAL A C 1
ATOM 814 O O . VAL A 1 106 ? -7.636 6.369 1.250 1.00 95.12 106 VAL A O 1
ATOM 817 N N . SER A 1 107 ? -6.772 7.529 -0.460 1.00 94.44 107 SER A N 1
ATOM 818 C CA . SER A 1 107 ? -6.284 8.644 0.360 1.00 94.44 107 SER A CA 1
ATOM 819 C C . SER A 1 107 ? -7.433 9.397 1.028 1.00 94.44 107 SER A C 1
ATOM 821 O O . SER A 1 107 ? -7.346 9.741 2.206 1.00 94.44 107 SER A O 1
ATOM 823 N N . GLN A 1 108 ? -8.530 9.621 0.299 1.00 94.44 108 GLN A N 1
ATOM 824 C CA . GLN A 1 108 ? -9.743 10.222 0.847 1.00 94.44 108 GLN A CA 1
ATOM 825 C C . GLN A 1 108 ? -10.324 9.364 1.973 1.00 94.44 108 GLN A C 1
ATOM 827 O O . GLN A 1 108 ? -10.662 9.886 3.036 1.00 94.44 108 GLN A O 1
ATOM 832 N N . GLU A 1 109 ? -10.409 8.054 1.761 1.00 93.94 109 GLU A N 1
ATOM 833 C CA . GLU A 1 109 ? -10.959 7.139 2.754 1.00 93.94 109 GLU A CA 1
ATOM 834 C C . GLU A 1 109 ? -10.059 7.023 3.991 1.00 93.94 109 GLU A C 1
ATOM 836 O O . GLU A 1 109 ? -10.535 7.092 5.123 1.00 93.94 109 GLU A O 1
ATOM 841 N N . GLN A 1 110 ? -8.740 6.959 3.802 1.00 94.50 110 GLN A N 1
ATOM 842 C CA . GLN A 1 110 ? -7.777 7.017 4.902 1.00 94.50 110 GLN A CA 1
ATOM 843 C C . GLN A 1 110 ? -7.900 8.320 5.696 1.00 94.50 110 GLN A C 1
ATOM 845 O O . GLN A 1 110 ? -7.871 8.284 6.925 1.00 94.50 110 GLN A O 1
ATOM 850 N N . ALA A 1 111 ? -8.076 9.461 5.023 1.00 95.12 111 ALA A N 1
ATOM 851 C CA . ALA A 1 111 ? -8.275 10.743 5.691 1.00 95.12 111 ALA A CA 1
ATOM 852 C C . ALA A 1 111 ? -9.572 10.758 6.515 1.00 95.12 111 ALA A C 1
ATOM 854 O O . ALA A 1 111 ? -9.574 11.256 7.644 1.00 95.12 111 ALA A O 1
ATOM 855 N N . ARG A 1 112 ? -10.655 10.168 5.991 1.00 94.31 112 ARG A N 1
ATOM 856 C CA . ARG A 1 112 ? -11.925 10.018 6.712 1.00 94.31 112 ARG A CA 1
ATOM 857 C C . ARG A 1 112 ? -11.755 9.159 7.967 1.00 94.31 112 ARG A C 1
ATOM 859 O O . ARG A 1 112 ? -12.111 9.605 9.054 1.00 94.31 112 ARG A O 1
ATOM 866 N N . LEU A 1 113 ? -11.160 7.972 7.839 1.00 93.75 11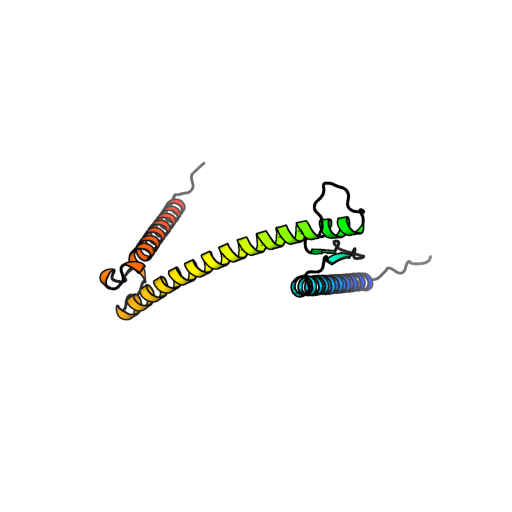3 LEU A N 1
ATOM 867 C CA . LEU A 1 113 ? -10.914 7.064 8.967 1.00 93.75 113 LEU A CA 1
ATOM 868 C C . LEU A 1 113 ? -9.980 7.684 10.011 1.00 93.75 113 LEU A C 1
ATOM 870 O O . LEU A 1 113 ? -10.220 7.569 11.212 1.00 93.75 113 LEU A O 1
ATOM 874 N N . HIS A 1 114 ? -8.943 8.394 9.566 1.00 94.69 114 HIS A N 1
ATOM 875 C CA . HIS A 1 114 ? -8.037 9.115 10.453 1.00 94.69 114 HIS A CA 1
ATOM 876 C C . HIS A 1 114 ? -8.768 10.213 11.233 1.00 94.69 114 HIS A C 1
ATOM 878 O O . HIS A 1 114 ? -8.565 10.347 12.437 1.00 94.69 114 HIS A O 1
ATOM 884 N N . ALA A 1 115 ? -9.653 10.975 10.584 1.00 94.50 115 ALA A N 1
ATOM 885 C CA . ALA A 1 115 ? -10.454 11.991 11.262 1.00 94.50 115 ALA A CA 1
ATOM 886 C C . ALA A 1 115 ? -11.354 11.384 12.352 1.00 94.50 115 ALA A C 1
ATOM 888 O O . ALA A 1 115 ? -11.425 11.929 13.455 1.00 94.50 115 ALA A O 1
ATOM 889 N N . VAL A 1 116 ? -11.981 10.234 12.079 1.00 94.25 116 VAL A N 1
ATOM 890 C CA . VAL A 1 116 ? -12.756 9.495 13.088 1.00 94.25 116 VAL A CA 1
ATOM 891 C C . VAL A 1 116 ? -11.857 9.040 14.240 1.00 94.25 116 VAL A C 1
ATOM 893 O O . VAL A 1 116 ? -12.176 9.293 15.400 1.00 94.25 116 VAL A O 1
ATOM 896 N N . ALA A 1 117 ? -10.699 8.445 13.944 1.00 93.75 117 ALA A N 1
ATOM 897 C CA . ALA A 1 117 ? -9.749 8.006 14.965 1.00 93.75 117 ALA A CA 1
ATOM 898 C C . ALA A 1 117 ? -9.267 9.167 15.854 1.00 93.75 117 ALA A C 1
ATOM 900 O O . ALA A 1 117 ? -9.167 9.013 17.071 1.00 93.75 117 ALA A O 1
ATOM 901 N N . CYS A 1 118 ? -9.024 10.347 15.274 1.00 95.00 118 CYS A N 1
ATOM 902 C CA . CYS A 1 118 ? -8.699 11.554 16.031 1.00 95.00 118 CYS A CA 1
ATOM 903 C C . CYS A 1 118 ? -9.828 11.965 16.983 1.00 95.00 118 CYS A C 1
ATOM 905 O O . CYS A 1 118 ? -9.540 12.311 18.125 1.00 95.00 118 CYS A O 1
ATOM 907 N N . LYS A 1 119 ? -11.093 11.908 16.547 1.00 93.19 119 LYS A N 1
ATOM 908 C CA . LYS A 1 119 ? -12.246 12.230 17.405 1.00 93.19 119 LYS A CA 1
ATOM 909 C C . LYS A 1 119 ? -12.417 11.230 18.545 1.00 93.19 119 LYS A C 1
ATOM 911 O O . LYS A 1 119 ? -12.591 11.650 19.682 1.00 93.19 119 LYS A O 1
ATOM 916 N N . VAL A 1 120 ? -12.296 9.931 18.263 1.00 93.31 120 VAL A N 1
ATOM 917 C CA . VAL A 1 120 ? -12.337 8.883 19.298 1.00 93.31 120 VAL A CA 1
ATOM 918 C C . VAL A 1 120 ? -11.226 9.108 20.321 1.00 93.31 120 VAL A C 1
ATOM 920 O O . VAL A 1 120 ? -11.474 9.055 21.521 1.00 93.31 120 VAL A O 1
ATOM 923 N N . LYS A 1 121 ? -10.010 9.425 19.865 1.00 93.56 121 LYS A N 1
ATOM 924 C CA . LYS A 1 121 ? -8.887 9.722 20.756 1.00 93.56 121 LYS A CA 1
ATOM 925 C C . LYS A 1 121 ? -9.116 10.986 21.593 1.00 93.56 121 LYS A C 1
ATOM 927 O O . LYS A 1 121 ? -8.820 10.980 22.780 1.00 93.56 121 LYS A O 1
ATOM 932 N N . ALA A 1 122 ? -9.663 12.047 21.004 1.00 94.06 122 ALA A N 1
ATOM 933 C CA . ALA A 1 122 ? -9.996 13.264 21.742 1.00 94.06 122 ALA A CA 1
ATOM 934 C C . ALA A 1 122 ? -11.048 12.990 22.832 1.00 94.06 122 ALA A C 1
ATOM 936 O O . ALA A 1 122 ? -10.859 13.393 23.976 1.00 94.06 122 ALA A O 1
ATOM 937 N N . ALA A 1 123 ? -12.099 12.231 22.509 1.00 93.12 123 ALA A N 1
ATOM 938 C CA . ALA A 1 123 ? -13.109 11.813 23.480 1.00 93.12 123 ALA A CA 1
ATOM 939 C C . ALA A 1 123 ? -12.517 10.907 24.576 1.00 93.12 123 ALA A C 1
ATOM 941 O O . ALA A 1 123 ? -12.874 11.034 25.745 1.00 93.12 123 ALA A O 1
ATOM 942 N N . GLN A 1 124 ? -11.570 10.030 24.224 1.00 94.81 124 GLN A N 1
ATOM 943 C CA . GLN A 1 124 ? -10.828 9.210 25.185 1.00 94.81 124 GLN A CA 1
ATOM 944 C C . GLN A 1 124 ? -10.073 10.079 26.200 1.00 94.81 124 GLN A C 1
ATOM 946 O O . GLN A 1 124 ? -10.147 9.822 27.403 1.00 94.81 124 GLN A O 1
ATOM 951 N N . GLU A 1 125 ? -9.360 11.099 25.719 1.00 94.31 125 GLU A N 1
ATOM 952 C CA . GLU A 1 125 ? -8.595 12.032 26.552 1.00 94.31 125 GLU A CA 1
ATOM 953 C C . GLU A 1 125 ? -9.516 12.886 27.437 1.00 94.31 125 GLU A C 1
ATOM 955 O O . GLU A 1 125 ? -9.258 13.019 28.632 1.00 94.31 125 GLU A O 1
ATOM 960 N N . GLU A 1 126 ? -10.622 13.400 26.891 1.00 93.50 126 GLU A N 1
ATOM 961 C CA . GLU A 1 126 ? -11.610 14.203 27.627 1.00 93.50 126 GLU A CA 1
ATOM 962 C C . GLU A 1 126 ? -12.299 13.409 28.747 1.00 93.50 126 GLU A C 1
ATOM 964 O O . GLU A 1 126 ? -12.523 13.923 29.842 1.00 93.50 126 GLU A O 1
ATOM 969 N N . GLN A 1 127 ? -12.587 12.131 28.499 1.00 92.75 127 GLN A N 1
ATOM 970 C CA . GLN A 1 127 ? -13.222 11.239 29.471 1.00 92.75 127 GLN A CA 1
ATOM 971 C C . GLN A 1 127 ? -12.225 10.554 30.419 1.00 92.75 127 GLN A C 1
ATOM 973 O O . GLN A 1 127 ? -12.643 9.808 31.307 1.00 92.75 127 GLN A O 1
ATOM 978 N N . GLY A 1 128 ? -10.917 10.759 30.230 1.00 93.12 128 GLY A N 1
ATOM 979 C CA . GLY A 1 128 ? -9.875 10.123 31.038 1.00 93.12 128 GLY A CA 1
ATOM 980 C C . GLY A 1 128 ? -9.867 8.592 30.943 1.00 93.12 128 GLY A C 1
ATOM 981 O O . GLY A 1 128 ? -9.597 7.920 31.937 1.00 93.12 128 GLY A O 1
ATOM 982 N N . ARG A 1 129 ? -10.199 8.030 29.773 1.00 93.69 129 ARG A N 1
ATOM 983 C CA . ARG A 1 129 ? -10.241 6.575 29.550 1.00 93.69 129 ARG A CA 1
ATOM 984 C C . ARG A 1 129 ? -8.862 6.021 29.204 1.00 93.69 129 ARG A C 1
ATOM 986 O O . ARG A 1 129 ? -8.119 6.609 28.415 1.00 93.69 129 ARG A O 1
ATOM 993 N N . GLU A 1 130 ? -8.529 4.845 29.732 1.00 91.56 130 GLU A N 1
ATOM 994 C CA . GLU A 1 130 ? -7.249 4.190 29.421 1.00 91.56 130 GLU A CA 1
ATOM 995 C C . GLU A 1 130 ? -7.248 3.568 28.023 1.00 91.56 130 GLU A C 1
ATOM 997 O O . GLU A 1 130 ? -6.201 3.467 27.372 1.00 91.56 130 GLU A O 1
ATOM 1002 N N . HIS A 1 131 ? -8.420 3.164 27.535 1.00 92.19 131 HIS A N 1
ATOM 1003 C CA . HIS A 1 131 ? -8.554 2.473 26.264 1.00 92.19 131 HIS A CA 1
ATOM 1004 C C . HIS A 1 131 ? -9.580 3.142 25.350 1.00 92.19 131 HIS A C 1
ATOM 1006 O O . HIS A 1 131 ? -10.636 3.590 25.787 1.00 92.19 131 HIS A O 1
ATOM 1012 N N . TRP A 1 132 ? -9.288 3.166 24.048 1.00 93.00 132 TRP A N 1
ATOM 1013 C CA . TRP A 1 132 ? -10.142 3.817 23.049 1.00 93.00 132 TRP A CA 1
ATOM 1014 C C . TRP A 1 132 ? -11.537 3.177 22.938 1.00 93.00 132 TRP A C 1
ATOM 1016 O O . TRP A 1 132 ? -12.491 3.858 22.584 1.00 93.00 132 TRP A O 1
ATOM 1026 N N . TRP A 1 133 ? -11.679 1.885 23.258 1.00 92.88 133 TRP A N 1
ATOM 1027 C CA . TRP A 1 133 ? -12.965 1.171 23.238 1.00 92.88 133 TRP A CA 1
ATOM 1028 C C . TRP A 1 133 ? -13.843 1.441 24.471 1.00 92.88 133 TRP A C 1
ATOM 1030 O O . TRP A 1 133 ? -14.959 0.936 24.536 1.00 92.88 133 TRP A O 1
ATOM 1040 N N . GLU A 1 134 ? -13.349 2.195 25.459 1.00 93.00 134 GLU A N 1
ATOM 1041 C CA . GLU A 1 134 ? -14.101 2.603 26.660 1.00 93.00 134 GLU A CA 1
ATOM 1042 C C . GLU A 1 134 ? -14.757 3.983 26.512 1.00 93.00 134 GLU A C 1
ATOM 1044 O O . GLU A 1 134 ? -15.391 4.471 27.450 1.00 93.00 134 GLU A O 1
ATOM 1049 N N . VAL A 1 135 ? -14.568 4.628 25.359 1.00 93.44 135 VAL A N 1
ATOM 1050 C CA . VAL A 1 135 ? -15.171 5.921 25.035 1.00 93.44 135 VAL A CA 1
ATOM 1051 C C . VAL A 1 135 ? -16.690 5.791 25.013 1.00 93.44 135 VAL A C 1
ATOM 1053 O O . VAL A 1 135 ? -17.233 4.883 24.383 1.00 93.44 135 VAL A O 1
ATOM 1056 N N . ASP A 1 136 ? -17.364 6.719 25.691 1.00 90.81 136 ASP A N 1
ATOM 1057 C CA . ASP A 1 136 ? -18.819 6.825 25.658 1.00 90.81 136 ASP A CA 1
ATOM 1058 C C . ASP A 1 136 ? -19.311 7.117 24.233 1.00 90.81 136 ASP A C 1
ATOM 1060 O O . ASP A 1 136 ? -18.856 8.065 23.588 1.00 90.81 136 ASP A O 1
ATOM 1064 N N . VAL A 1 137 ? -20.250 6.302 23.757 1.00 89.31 137 VAL A N 1
ATOM 1065 C CA . VAL A 1 137 ? -20.841 6.420 22.420 1.00 89.31 137 VAL A CA 1
ATOM 1066 C C . VAL A 1 137 ? -21.647 7.703 22.268 1.00 89.31 137 VAL A C 1
ATOM 1068 O O . VAL A 1 137 ? -21.684 8.245 21.169 1.00 89.31 137 VAL A O 1
ATOM 1071 N N . ASP A 1 138 ? -22.209 8.230 23.359 1.00 89.00 138 ASP A N 1
ATOM 1072 C CA . ASP A 1 138 ? -22.968 9.485 23.341 1.00 89.00 138 ASP A CA 1
ATOM 1073 C C . ASP A 1 138 ? -22.056 10.710 23.139 1.00 89.00 138 ASP A C 1
ATOM 1075 O O . ASP A 1 138 ? -22.514 11.780 22.737 1.00 89.00 138 ASP A O 1
ATOM 1079 N N . ALA A 1 139 ? -20.748 10.557 23.378 1.00 87.62 139 ALA A N 1
ATOM 1080 C CA . ALA A 1 139 ? -19.745 11.578 23.083 1.00 87.62 139 ALA A CA 1
ATOM 1081 C C . ALA A 1 139 ? -19.220 11.508 21.636 1.00 87.62 139 ALA A C 1
ATOM 1083 O O . ALA A 1 139 ? -18.498 12.406 21.197 1.00 87.62 139 ALA A O 1
ATOM 1084 N N . LEU A 1 140 ? -19.556 10.450 20.892 1.00 89.50 140 LEU A N 1
ATOM 1085 C CA . LEU A 1 140 ? -19.233 10.307 19.476 1.00 89.50 140 LEU A CA 1
ATOM 1086 C C . LEU A 1 140 ? -20.409 10.814 18.632 1.00 89.50 140 LEU A C 1
ATOM 1088 O O . LEU A 1 140 ? -21.573 10.606 18.963 1.00 89.50 140 LEU A O 1
ATOM 1092 N N . GLY A 1 141 ? -20.120 11.487 17.520 1.00 89.06 141 GLY A N 1
ATOM 1093 C CA . GLY A 1 141 ? -21.166 11.908 16.594 1.00 89.06 141 GLY A CA 1
ATOM 1094 C C . GLY A 1 141 ? -21.677 10.741 15.748 1.00 89.06 141 GLY A C 1
ATOM 1095 O O . GLY A 1 141 ? -20.996 9.732 15.555 1.00 89.06 141 GLY A O 1
ATOM 1096 N N . GLU A 1 142 ? -22.874 10.899 15.174 1.00 88.62 142 GLU A N 1
ATOM 1097 C CA . GLU A 1 142 ? -23.523 9.876 14.334 1.00 88.62 142 GLU A CA 1
ATOM 1098 C C . GLU A 1 142 ? -22.634 9.381 13.180 1.00 88.62 142 GLU A C 1
ATOM 1100 O O . GLU A 1 142 ? -22.709 8.219 12.787 1.00 88.62 142 GLU A O 1
ATOM 1105 N N . ALA A 1 143 ? -21.765 10.249 12.654 1.00 86.12 143 ALA A N 1
ATOM 1106 C CA . ALA A 1 143 ? -20.848 9.922 11.566 1.00 86.12 143 ALA A CA 1
ATOM 1107 C C . ALA A 1 143 ? -19.684 9.009 11.998 1.00 86.12 143 ALA A C 1
ATOM 1109 O O . ALA A 1 143 ? -19.109 8.312 11.163 1.00 86.12 143 ALA A O 1
ATOM 1110 N N . GLU A 1 144 ? -19.323 9.009 13.283 1.00 90.62 144 GLU A N 1
ATOM 1111 C CA . GLU A 1 144 ? -18.219 8.220 13.836 1.00 90.62 144 GLU A CA 1
ATOM 1112 C C . GLU A 1 144 ? -18.665 6.824 14.302 1.00 90.62 144 GLU A C 1
ATOM 1114 O O . GLU A 1 144 ? -17.860 5.889 14.307 1.00 90.62 144 GLU A O 1
ATOM 1119 N N . LEU A 1 145 ? -19.943 6.665 14.665 1.00 93.38 145 LEU A N 1
ATOM 1120 C CA . LEU A 1 145 ? -20.484 5.430 15.244 1.00 93.38 145 LEU A CA 1
ATOM 1121 C C . LEU A 1 145 ? -20.313 4.179 14.361 1.00 93.38 145 LEU A C 1
ATOM 1123 O O . LEU A 1 145 ? -19.926 3.144 14.908 1.00 93.38 145 LEU A O 1
ATOM 1127 N N . PRO A 1 146 ? -20.545 4.213 13.031 1.00 94.00 146 PRO A N 1
ATOM 1128 C CA . PRO A 1 146 ? -20.375 3.022 12.195 1.00 94.00 146 PRO A CA 1
ATOM 1129 C C . PRO A 1 146 ? -18.931 2.503 12.182 1.00 94.00 146 PRO A C 1
ATOM 1131 O O . PRO A 1 146 ? -18.696 1.294 12.237 1.00 94.00 146 PRO A O 1
ATOM 1134 N N . GLU A 1 147 ? -17.954 3.411 12.161 1.00 93.94 147 GLU A N 1
ATOM 1135 C CA . GLU A 1 147 ? -16.537 3.038 12.184 1.00 93.94 147 GLU A CA 1
ATOM 1136 C C . GLU A 1 147 ? -16.106 2.546 13.555 1.00 93.94 147 GLU A C 1
ATOM 1138 O O . GLU A 1 147 ? -15.373 1.563 13.664 1.00 93.94 147 GLU A O 1
ATOM 1143 N N . PHE A 1 148 ? -16.602 3.187 14.612 1.00 94.38 148 PHE A N 1
ATOM 1144 C CA . PHE A 1 148 ? -16.352 2.746 15.974 1.00 94.38 148 PHE A CA 1
ATOM 1145 C C . PHE A 1 148 ? -16.912 1.336 16.214 1.00 94.38 148 PHE A C 1
ATOM 1147 O O . PHE A 1 148 ? -16.204 0.472 16.731 1.00 94.38 148 PHE A O 1
ATOM 1154 N N . ALA A 1 149 ? -18.134 1.054 15.751 1.00 94.94 149 ALA A N 1
ATOM 1155 C CA . ALA A 1 149 ? -18.733 -0.279 15.810 1.00 94.94 149 ALA A CA 1
ATOM 1156 C C . ALA A 1 149 ? -17.908 -1.317 15.030 1.00 94.94 149 ALA A C 1
ATOM 1158 O O . ALA A 1 149 ? -17.615 -2.394 15.550 1.00 94.94 149 ALA A O 1
ATOM 1159 N N . THR A 1 150 ? -17.464 -0.969 13.819 1.00 95.44 150 THR A N 1
ATOM 1160 C CA . THR A 1 150 ? -16.601 -1.834 12.999 1.00 95.44 150 THR A CA 1
ATOM 1161 C C . THR A 1 150 ? -15.276 -2.135 13.706 1.00 95.44 150 THR A C 1
ATOM 1163 O O . THR A 1 150 ? -14.818 -3.280 13.722 1.00 95.44 150 THR A O 1
ATOM 1166 N N . ALA A 1 151 ? -14.673 -1.134 14.352 1.00 94.19 151 ALA A N 1
ATOM 1167 C CA . ALA A 1 151 ? -13.450 -1.302 15.128 1.00 94.19 151 ALA A CA 1
ATOM 1168 C C . ALA A 1 151 ? -13.660 -2.205 16.358 1.00 94.19 151 ALA A C 1
ATOM 1170 O O . ALA A 1 151 ? -12.809 -3.048 16.654 1.00 94.19 151 ALA A O 1
ATOM 1171 N N . LEU A 1 152 ? -14.794 -2.081 17.055 1.00 96.19 152 LEU A N 1
ATOM 1172 C CA . LEU A 1 152 ? -15.154 -2.958 18.175 1.00 96.19 152 LEU A CA 1
ATOM 1173 C C . LEU A 1 152 ? -15.382 -4.407 17.723 1.00 96.19 152 LEU A C 1
ATOM 1175 O O . LEU A 1 152 ? -14.939 -5.343 18.393 1.00 96.19 152 LEU A O 1
ATOM 1179 N N . ASP A 1 153 ? -16.023 -4.613 16.574 1.00 97.50 153 ASP A N 1
ATOM 1180 C CA . ASP A 1 153 ? -16.206 -5.943 15.994 1.00 97.50 153 ASP A CA 1
ATOM 1181 C C . ASP A 1 153 ? -14.866 -6.583 15.602 1.00 97.50 153 ASP A C 1
ATOM 1183 O O . ASP A 1 153 ? -14.646 -7.772 15.866 1.00 97.50 153 ASP A O 1
ATOM 1187 N N . ALA A 1 154 ? -13.943 -5.797 15.039 1.00 95.88 154 ALA A N 1
ATOM 1188 C CA . ALA A 1 154 ? -12.582 -6.242 14.750 1.00 95.88 154 ALA A CA 1
ATOM 1189 C C . ALA A 1 154 ? -11.829 -6.616 16.038 1.00 95.88 154 ALA A C 1
ATOM 1191 O O . ALA A 1 154 ? -11.256 -7.704 16.124 1.00 95.88 154 ALA A O 1
ATOM 1192 N N . LEU A 1 155 ? -11.909 -5.780 17.079 1.00 96.69 155 LEU A N 1
ATOM 1193 C CA . LEU A 1 155 ? -11.328 -6.072 18.391 1.00 96.69 155 LEU A CA 1
ATOM 1194 C C . LEU A 1 155 ? -11.888 -7.377 18.976 1.00 96.69 155 LEU A C 1
ATOM 1196 O O . LEU A 1 155 ? -11.125 -8.229 19.437 1.00 96.69 155 LEU A O 1
ATOM 1200 N N . ARG A 1 156 ? -13.210 -7.582 18.906 1.00 97.25 156 ARG A N 1
ATOM 1201 C CA . ARG A 1 156 ? -13.860 -8.828 19.339 1.00 97.25 156 ARG A CA 1
ATOM 1202 C C . ARG A 1 156 ? -13.308 -10.031 18.578 1.00 97.25 156 ARG A C 1
ATOM 1204 O O . ARG A 1 156 ? -12.972 -11.043 19.197 1.00 97.25 156 ARG A O 1
ATOM 1211 N N . ALA A 1 157 ? -13.204 -9.938 17.253 1.00 97.69 157 ALA A N 1
ATOM 1212 C CA . ALA A 1 157 ? -12.668 -11.015 16.426 1.00 97.69 157 ALA A CA 1
ATOM 1213 C C . ALA A 1 157 ? -11.215 -11.350 16.805 1.00 97.69 157 ALA A C 1
ATOM 1215 O O . ALA A 1 157 ? -10.864 -12.524 16.922 1.00 97.69 157 ALA A O 1
ATOM 1216 N N . ASP A 1 158 ? -10.381 -10.342 17.044 1.00 96.88 158 ASP A N 1
ATOM 1217 C CA . ASP A 1 158 ? -8.977 -10.501 17.430 1.00 96.88 158 ASP A CA 1
ATOM 1218 C C . ASP A 1 158 ? -8.820 -11.180 18.793 1.00 96.88 158 ASP A C 1
ATOM 1220 O O . ASP A 1 158 ? -8.037 -12.128 18.935 1.00 96.88 158 ASP A O 1
ATOM 1224 N N . VAL A 1 159 ? -9.613 -10.757 19.782 1.00 97.06 159 VAL A N 1
ATOM 1225 C CA . VAL A 1 159 ? -9.648 -11.383 21.111 1.00 97.06 159 VAL A CA 1
ATOM 1226 C C . VAL A 1 159 ? -10.044 -12.856 21.000 1.00 97.06 159 VAL A C 1
ATOM 1228 O O . VAL A 1 159 ? -9.353 -13.718 21.548 1.00 97.06 159 VAL A O 1
ATOM 1231 N N . LEU A 1 160 ? -11.097 -13.176 20.239 1.00 97.25 160 LEU A N 1
ATOM 1232 C CA . LEU A 1 160 ? -11.543 -14.558 20.030 1.00 97.25 160 LEU A CA 1
ATOM 1233 C C . LEU A 1 160 ? -10.468 -15.421 19.356 1.00 97.25 160 LEU A C 1
ATOM 1235 O O . LEU A 1 160 ? -10.213 -16.542 19.806 1.00 97.25 160 LEU A O 1
ATOM 1239 N N . ARG A 1 161 ? -9.785 -14.900 18.326 1.00 96.50 161 ARG A N 1
ATOM 1240 C CA . ARG A 1 161 ? -8.666 -15.610 17.682 1.00 96.50 161 ARG A CA 1
ATOM 1241 C C . ARG A 1 161 ? -7.551 -15.905 18.680 1.00 96.50 161 ARG A C 1
ATOM 1243 O O . ARG A 1 161 ? -7.018 -17.015 18.701 1.00 96.50 161 ARG A O 1
ATOM 1250 N N . ARG A 1 162 ? -7.214 -14.947 19.547 1.00 95.88 162 ARG A N 1
ATOM 1251 C CA . ARG A 1 162 ? -6.169 -15.134 20.560 1.00 95.88 162 ARG A CA 1
ATOM 1252 C C . ARG A 1 162 ? -6.553 -16.157 21.623 1.00 95.88 162 ARG A C 1
ATOM 1254 O O . ARG A 1 162 ? -5.714 -16.974 21.998 1.00 95.88 162 ARG A O 1
ATOM 1261 N N . LEU A 1 163 ? -7.811 -16.166 22.056 1.00 96.56 163 LEU A N 1
ATOM 1262 C CA . LEU A 1 163 ? -8.328 -17.186 22.969 1.00 96.56 163 LEU A CA 1
ATOM 1263 C C . LEU A 1 163 ? -8.262 -18.588 22.352 1.00 96.56 163 LEU A C 1
ATOM 1265 O O . LEU A 1 163 ? -7.824 -19.519 23.026 1.00 96.56 163 LEU A O 1
ATOM 1269 N N . ALA A 1 164 ? -8.616 -18.736 21.073 1.00 95.00 164 ALA A N 1
ATOM 1270 C CA . ALA A 1 164 ? -8.506 -20.011 20.367 1.00 95.00 164 ALA A CA 1
ATOM 1271 C C . ALA A 1 164 ? -7.050 -20.504 20.300 1.00 95.00 164 ALA A C 1
ATOM 1273 O O . ALA A 1 164 ? -6.778 -21.659 20.623 1.00 95.00 164 ALA A O 1
ATOM 1274 N N . MET A 1 165 ? -6.096 -19.624 19.971 1.00 94.12 165 MET A N 1
ATOM 1275 C CA . MET A 1 165 ? -4.667 -19.971 19.968 1.00 94.12 165 MET A CA 1
ATOM 1276 C C . MET A 1 165 ? -4.178 -20.434 21.346 1.00 94.12 165 MET A C 1
ATOM 1278 O O . MET A 1 165 ? -3.464 -21.431 21.446 1.00 94.12 165 MET A O 1
ATOM 1282 N N . LEU A 1 166 ? -4.579 -19.739 22.414 1.00 94.62 166 LEU A N 1
ATOM 1283 C CA . LEU A 1 166 ? -4.225 -20.120 23.784 1.00 94.62 166 LEU A CA 1
ATOM 1284 C C . LEU A 1 166 ? -4.859 -21.455 24.194 1.00 94.62 166 LEU A C 1
ATOM 1286 O O . LEU A 1 166 ? -4.223 -22.246 24.888 1.00 94.62 166 LEU A O 1
ATOM 1290 N N . ALA A 1 167 ? -6.090 -21.724 23.759 1.00 90.31 167 ALA A N 1
ATOM 1291 C CA . ALA A 1 167 ? -6.765 -22.990 24.015 1.00 90.31 167 ALA A CA 1
ATOM 1292 C C . ALA A 1 167 ? -6.072 -24.163 23.304 1.00 90.31 167 ALA A C 1
ATOM 1294 O O . ALA A 1 167 ? -5.870 -25.208 23.922 1.00 90.31 167 ALA A O 1
ATOM 1295 N N . GLU A 1 168 ? -5.655 -23.989 22.046 1.00 89.69 168 GLU A N 1
ATOM 1296 C CA . GLU A 1 168 ? -4.884 -25.003 21.315 1.00 89.69 168 GLU A CA 1
ATOM 1297 C C . GLU A 1 168 ? -3.505 -25.240 21.939 1.00 89.69 168 GLU A C 1
ATOM 1299 O O . GLU A 1 168 ? -3.123 -26.389 22.147 1.00 89.69 168 GLU A O 1
ATOM 1304 N N . ALA A 1 169 ? -2.787 -24.179 22.326 1.00 85.94 169 ALA A N 1
ATOM 1305 C CA . ALA A 1 169 ? -1.478 -24.290 22.979 1.00 85.94 169 ALA A CA 1
ATOM 1306 C C . ALA A 1 169 ? -1.532 -25.026 24.331 1.00 85.94 169 ALA A C 1
ATOM 1308 O O . ALA A 1 169 ? -0.533 -25.572 24.794 1.00 85.94 169 ALA A O 1
ATOM 1309 N N . ARG A 1 170 ? -2.704 -25.038 24.972 1.00 80.94 170 ARG A N 1
ATOM 1310 C CA . ARG A 1 170 ? -2.938 -25.668 26.273 1.00 80.94 170 ARG A CA 1
ATOM 1311 C C . ARG A 1 170 ? -3.379 -27.134 26.160 1.00 80.94 170 ARG A C 1
ATOM 1313 O O . ARG A 1 170 ? -3.466 -27.813 27.184 1.00 80.94 170 ARG A O 1
ATOM 1320 N N . LYS A 1 171 ? -3.639 -27.648 24.950 1.00 79.88 171 LYS A N 1
ATOM 1321 C CA . LYS A 1 171 ? -3.918 -29.076 24.743 1.00 79.88 171 LYS A CA 1
ATOM 1322 C C . LYS A 1 171 ? -2.627 -29.888 24.931 1.00 79.88 171 LYS A C 1
ATOM 1324 O O . LYS A 1 171 ? -1.606 -29.542 24.340 1.00 79.88 171 LYS A O 1
ATOM 1329 N N . PRO A 1 172 ? -2.643 -30.973 25.730 1.00 66.06 172 PRO A N 1
ATOM 1330 C CA . PRO A 1 172 ? -1.471 -31.828 25.888 1.00 66.06 172 PRO A CA 1
ATOM 1331 C C . PRO A 1 172 ? -1.087 -32.469 24.542 1.00 66.06 172 PRO A C 1
ATOM 1333 O O . PRO A 1 172 ? -1.968 -32.680 23.699 1.00 66.06 172 PRO A O 1
ATOM 1336 N N . PRO A 1 173 ? 0.202 -32.802 24.324 1.00 65.06 173 PRO A N 1
ATOM 1337 C CA . PRO A 1 173 ? 0.637 -33.433 23.085 1.00 65.06 173 PRO A CA 1
ATOM 1338 C C . PRO A 1 173 ? -0.170 -34.712 22.860 1.00 65.06 173 PRO A C 1
ATOM 1340 O O . PRO A 1 173 ? -0.266 -35.565 23.748 1.00 65.06 173 PRO A O 1
ATOM 1343 N N . ARG A 1 174 ? -0.781 -34.825 21.673 1.00 62.53 174 ARG A N 1
ATOM 1344 C CA . ARG A 1 174 ? -1.483 -36.042 21.253 1.00 62.53 174 ARG A CA 1
ATOM 1345 C C . ARG A 1 174 ? -0.471 -37.185 21.300 1.00 62.53 174 ARG A C 1
ATOM 1347 O O . ARG A 1 174 ? 0.469 -37.192 20.511 1.00 62.53 174 ARG A O 1
ATOM 1354 N N . ARG A 1 175 ? -0.645 -38.110 22.248 1.00 54.53 175 ARG A N 1
ATOM 1355 C CA . ARG A 1 175 ? 0.104 -39.369 22.270 1.00 54.53 175 ARG A CA 1
ATOM 1356 C C . ARG A 1 175 ? -0.279 -40.129 20.997 1.00 54.53 175 ARG A C 1
ATOM 1358 O O . ARG A 1 175 ? -1.442 -40.504 20.862 1.00 54.53 175 ARG A O 1
ATOM 1365 N N . GLN A 1 176 ? 0.660 -40.214 20.056 1.00 55.00 176 GLN A N 1
ATOM 1366 C CA . GLN A 1 176 ? 0.616 -41.169 18.947 1.00 55.00 176 GLN A CA 1
ATOM 1367 C C . GLN A 1 176 ? 1.045 -42.540 19.456 1.00 55.00 176 GLN A C 1
ATOM 1369 O O . GLN A 1 176 ? 1.904 -42.570 20.369 1.00 55.00 176 GLN A O 1
#